Protein AF-A0A957NXL6-F1 (afdb_monomer_lite)

Secondary structure (DSSP, 8-state):
---TTHHHH--TT-EEEEEEEEE---TT-SS-EEEEEEEEEEEEHHHH-EEEEEEEE-TTSS-HHHHHHHHHHHHHTT-GGGGTT-EEEGGGEEEEEEEEEEE--SSPPPPPSB-TTSPBPHHHHHHHHHHTT-B--TTT-B-TTT--B-TT-B-TTSEEEPTTT--EEETTT-BEE-S--GGGTT-

Foldseek 3Di:
DPDLVDQQPDDAFDKDWAWWFFFDDDPLDPDTDTFGFFFDFDAPCPQQVGHFTWTFGDCQQDDPVSLVSLQVVCLVVQNNLCSLLDTGTPVGTPDDRDIDITGRHDRQDQRDCAGNVRHGDPSLVSVCVVQQPPFDDLVLQFDPPRRGHQRNQQDPQQWGFGRNNGFIARSVGRGTDDPDDPPPPPD

pLDDT: mean 85.16, std 14.79, range [37.16, 98.19]

Radius of gyration: 16.15 Å; chains: 1; bounding box: 44×29×33 Å

Sequence (187 aa):
MADKTFLESAKVGEQHAVLCVRARGLEWISEEKWLPVIGPLHADAEFLNFPVEHYHIDFRFVDHISFANVSSKYVSDGQTGQLLGLVVGKDQIVEGPAEQIMAFHRSMPVYPSHSSKGENLPYFCALEDAFAEWVIVPELAICPHRGLSLAGLADENGIAICSGHGLAWDMKTGKCVRRFSKSQANR

Structure (mmCIF, N/CA/C/O backbone):
data_AF-A0A957NXL6-F1
#
_entry.id   AF-A0A957NXL6-F1
#
loop_
_atom_site.group_PDB
_atom_site.id
_atom_site.type_symbol
_atom_site.label_atom_id
_atom_site.label_alt_id
_atom_site.label_comp_id
_atom_site.label_asym_id
_atom_site.label_entity_id
_atom_site.label_seq_id
_atom_site.pdbx_PDB_ins_code
_atom_site.Cartn_x
_atom_site.Cartn_y
_atom_site.Cartn_z
_atom_site.occupancy
_atom_site.B_iso_or_equiv
_atom_site.auth_seq_id
_atom_site.auth_comp_id
_atom_site.auth_asym_id
_atom_site.auth_atom_id
_atom_site.pdbx_PDB_model_num
ATOM 1 N N . MET A 1 1 ? 7.373 -11.445 9.262 1.00 45.28 1 MET A N 1
ATOM 2 C CA . MET A 1 1 ? 5.987 -10.946 9.396 1.00 45.28 1 MET A CA 1
ATOM 3 C C . MET A 1 1 ? 6.066 -9.689 10.231 1.00 45.28 1 MET A C 1
ATOM 5 O O . MET A 1 1 ? 6.650 -9.766 11.302 1.00 45.28 1 MET A O 1
ATOM 9 N N . ALA A 1 2 ? 5.590 -8.553 9.718 1.00 49.56 2 ALA A N 1
ATOM 10 C CA . ALA A 1 2 ? 5.571 -7.318 10.498 1.00 49.56 2 ALA A CA 1
ATOM 11 C C . ALA A 1 2 ? 4.717 -7.537 11.754 1.00 49.56 2 ALA A C 1
ATOM 13 O O . ALA A 1 2 ? 3.620 -8.094 11.661 1.00 49.56 2 ALA A O 1
ATOM 14 N N . ASP A 1 3 ? 5.256 -7.165 12.910 1.00 57.84 3 ASP A N 1
ATOM 15 C CA . ASP A 1 3 ? 4.557 -7.249 14.187 1.00 57.84 3 ASP A CA 1
ATOM 16 C C . ASP A 1 3 ? 3.255 -6.439 14.098 1.00 57.84 3 ASP A C 1
ATOM 18 O O . ASP A 1 3 ? 3.269 -5.278 13.684 1.00 57.84 3 ASP A O 1
ATOM 22 N N . LYS A 1 4 ? 2.118 -7.052 14.454 1.00 53.94 4 LYS A N 1
ATOM 23 C CA . LYS A 1 4 ? 0.797 -6.400 14.426 1.00 53.94 4 LYS A CA 1
ATOM 24 C C . LYS A 1 4 ? 0.784 -5.094 15.220 1.00 53.94 4 LYS A C 1
ATOM 26 O O . LYS A 1 4 ? 0.052 -4.180 14.863 1.00 53.94 4 LYS A O 1
ATOM 31 N N . THR A 1 5 ? 1.616 -4.998 16.254 1.00 60.69 5 THR A N 1
ATOM 32 C CA . THR A 1 5 ? 1.698 -3.828 17.138 1.00 60.69 5 THR A CA 1
ATOM 33 C C . THR A 1 5 ? 2.440 -2.638 16.529 1.00 60.69 5 THR A C 1
ATOM 35 O O . THR A 1 5 ? 2.291 -1.503 16.992 1.00 60.69 5 THR A O 1
ATOM 38 N N . PHE A 1 6 ? 3.220 -2.868 15.472 1.00 70.75 6 PHE A N 1
ATOM 39 C CA . PHE A 1 6 ? 4.084 -1.849 14.890 1.00 70.75 6 PHE A CA 1
ATOM 40 C C . PHE A 1 6 ? 3.295 -0.658 14.329 1.00 70.75 6 PHE A C 1
ATOM 42 O O . PHE A 1 6 ? 3.591 0.496 14.628 1.00 70.75 6 PHE A O 1
ATOM 49 N N . LEU A 1 7 ? 2.254 -0.932 13.541 1.00 68.38 7 LEU A N 1
ATOM 50 C CA . LEU A 1 7 ? 1.509 0.115 12.837 1.00 68.38 7 LEU A CA 1
ATOM 51 C C . LEU A 1 7 ? 0.589 0.932 13.738 1.00 68.38 7 LEU A C 1
ATOM 53 O O . LEU A 1 7 ? 0.298 2.079 13.418 1.00 68.38 7 LEU A O 1
ATOM 57 N N . GLU A 1 8 ? 0.159 0.360 14.858 1.00 71.81 8 GLU A N 1
ATOM 58 C CA . GLU A 1 8 ? -0.738 1.018 15.812 1.00 71.81 8 GLU A CA 1
ATOM 59 C C . GLU A 1 8 ? -0.016 2.045 16.692 1.00 71.81 8 GLU A C 1
ATOM 61 O O . GLU A 1 8 ? -0.647 2.951 17.232 1.00 71.81 8 GLU A O 1
ATOM 66 N N . SER A 1 9 ? 1.305 1.913 16.841 1.00 82.25 9 SER A N 1
ATOM 67 C CA . SER A 1 9 ? 2.106 2.715 17.771 1.00 82.25 9 SER A CA 1
ATOM 68 C C . SER A 1 9 ? 3.064 3.696 17.098 1.00 82.25 9 SER A C 1
ATOM 70 O O . SER A 1 9 ? 3.513 4.631 17.765 1.00 82.25 9 SER A O 1
ATOM 72 N N . ALA A 1 10 ? 3.352 3.516 15.805 1.00 88.50 10 ALA A N 1
ATOM 73 C CA . ALA A 1 10 ? 4.286 4.359 15.068 1.00 88.50 10 ALA A CA 1
ATOM 74 C C . ALA A 1 10 ? 3.822 5.822 15.021 1.00 88.50 10 ALA A C 1
ATOM 76 O O . ALA A 1 10 ? 2.678 6.126 14.662 1.00 88.50 10 ALA A O 1
ATOM 77 N N . LYS A 1 11 ? 4.728 6.748 15.349 1.00 92.69 11 LYS A N 1
ATOM 78 C CA . LYS A 1 11 ? 4.471 8.194 15.282 1.00 92.69 11 LYS A CA 1
ATOM 79 C C . LYS A 1 11 ? 5.246 8.839 14.146 1.00 92.69 11 LYS A C 1
ATOM 81 O O . LYS A 1 11 ? 6.380 8.477 13.847 1.00 92.69 11 LYS A O 1
ATOM 86 N N . VAL A 1 12 ? 4.645 9.859 13.533 1.00 94.25 12 VAL A N 1
ATOM 87 C CA . VAL A 1 12 ? 5.322 10.665 12.506 1.00 94.25 12 VAL A CA 1
ATOM 88 C C . VAL A 1 12 ? 6.622 11.245 13.067 1.00 94.25 12 VAL A C 1
ATOM 90 O O . VAL A 1 12 ? 6.618 11.899 14.108 1.00 94.25 12 VAL A O 1
ATOM 93 N N . GLY A 1 13 ? 7.724 10.993 12.360 1.00 94.81 13 GLY A N 1
ATOM 94 C CA . GLY A 1 13 ? 9.087 11.369 12.730 1.00 94.81 13 GLY A CA 1
ATOM 95 C C . GLY A 1 13 ? 9.919 10.246 13.360 1.00 94.81 13 GLY A C 1
ATOM 96 O O . GLY A 1 13 ? 11.142 10.377 13.407 1.00 94.81 13 GLY A O 1
ATOM 97 N N . GLU A 1 14 ? 9.307 9.147 13.810 1.00 95.81 14 GLU A N 1
ATOM 98 C CA . GLU A 1 14 ? 10.040 7.995 14.348 1.00 95.81 14 GLU A CA 1
ATOM 99 C C . GLU A 1 14 ? 10.769 7.217 13.244 1.00 95.81 14 GLU A C 1
ATOM 101 O O . GLU A 1 14 ? 10.399 7.257 12.069 1.00 95.81 14 GLU A O 1
ATOM 106 N N . GLN A 1 15 ? 11.842 6.520 13.623 1.00 96.06 15 GLN A N 1
ATOM 107 C CA . GLN A 1 15 ? 12.613 5.666 12.726 1.00 96.06 15 GLN A CA 1
ATOM 108 C C . GLN A 1 15 ? 12.343 4.201 13.024 1.00 96.06 15 GLN A C 1
ATOM 110 O O . GLN A 1 15 ? 12.331 3.786 14.184 1.00 96.06 15 GLN A O 1
ATOM 115 N N . HIS A 1 16 ? 12.193 3.407 11.971 1.00 94.56 16 HIS A N 1
ATOM 116 C CA . HIS A 1 16 ? 11.867 1.998 12.105 1.00 94.56 16 HIS A CA 1
ATOM 117 C C . HIS A 1 16 ? 12.588 1.146 11.068 1.00 94.56 16 HIS A C 1
ATOM 119 O O . HIS A 1 16 ? 12.813 1.586 9.940 1.00 94.56 16 HIS A O 1
ATOM 125 N N . ALA A 1 17 ? 12.912 -0.088 11.453 1.00 95.62 17 ALA A N 1
ATOM 126 C CA . ALA A 1 17 ? 13.350 -1.109 10.514 1.00 95.62 17 ALA A CA 1
ATOM 127 C C . ALA A 1 17 ? 12.157 -1.549 9.660 1.00 95.62 17 ALA A C 1
ATOM 129 O O . ALA A 1 17 ? 11.157 -2.041 10.183 1.00 95.62 17 ALA A O 1
ATOM 130 N N . VAL A 1 18 ? 12.257 -1.346 8.351 1.00 95.56 18 VAL A N 1
ATOM 131 C CA . VAL A 1 18 ? 11.224 -1.715 7.382 1.00 95.56 18 VAL A CA 1
ATOM 132 C C . VAL A 1 18 ? 11.830 -2.466 6.218 1.00 95.56 18 VAL A C 1
ATOM 134 O O . VAL A 1 18 ? 12.993 -2.267 5.867 1.00 95.56 18 VAL A O 1
ATOM 137 N N . LEU A 1 19 ? 11.031 -3.334 5.605 1.00 96.88 19 LEU A N 1
ATOM 138 C CA . LEU A 1 19 ? 11.456 -4.049 4.417 1.00 96.88 19 LEU A CA 1
ATOM 139 C C . LEU A 1 19 ? 11.567 -3.073 3.245 1.00 96.88 19 LEU A C 1
ATOM 141 O O . LEU A 1 19 ? 10.626 -2.340 2.939 1.00 96.88 19 LEU A O 1
ATOM 145 N N . CYS A 1 20 ? 12.710 -3.093 2.574 1.00 98.19 20 CYS A N 1
ATOM 146 C CA . CYS A 1 20 ? 12.968 -2.288 1.397 1.00 98.19 20 CYS A CA 1
ATOM 147 C C . CYS A 1 20 ? 13.514 -3.128 0.248 1.00 98.19 20 CYS A C 1
ATOM 149 O O . CYS A 1 20 ? 14.119 -4.183 0.444 1.00 98.19 20 CYS A O 1
ATOM 151 N N . VAL A 1 21 ? 13.357 -2.601 -0.960 1.00 98.19 21 VAL A N 1
ATOM 152 C CA . VAL A 1 21 ? 14.080 -3.044 -2.156 1.00 98.19 21 VAL A CA 1
ATOM 153 C C . VAL A 1 21 ? 14.851 -1.866 -2.725 1.00 98.19 21 VAL A C 1
ATOM 155 O O . VAL A 1 21 ? 14.378 -0.731 -2.681 1.00 98.19 21 VAL A O 1
ATOM 158 N N . ARG A 1 22 ? 16.046 -2.108 -3.250 1.00 97.88 22 ARG A N 1
ATOM 159 C CA . ARG A 1 22 ? 16.794 -1.103 -3.998 1.00 97.88 22 ARG A CA 1
ATOM 160 C C . ARG A 1 22 ? 16.351 -1.198 -5.444 1.00 97.88 22 ARG A C 1
ATOM 162 O O . ARG A 1 22 ? 16.475 -2.262 -6.044 1.00 97.88 22 ARG A O 1
ATOM 169 N N . ALA A 1 23 ? 15.797 -0.122 -5.983 1.00 97.25 23 ALA A N 1
ATOM 170 C CA . ALA A 1 23 ? 15.185 -0.127 -7.305 1.00 97.25 23 ALA A CA 1
ATOM 171 C C . ALA A 1 23 ? 15.646 1.059 -8.149 1.00 97.25 23 ALA A C 1
ATOM 173 O O . ALA A 1 23 ? 16.104 2.074 -7.622 1.00 97.25 23 ALA A O 1
ATOM 174 N N . ARG A 1 24 ? 15.500 0.922 -9.467 1.00 95.12 24 ARG A N 1
ATOM 175 C CA . ARG A 1 24 ? 15.802 1.958 -10.463 1.00 95.12 24 ARG A CA 1
ATOM 176 C C . ARG A 1 24 ? 14.759 1.957 -11.579 1.00 95.12 24 ARG A C 1
ATOM 178 O O . ARG A 1 24 ? 14.034 0.984 -11.752 1.00 95.12 24 ARG A O 1
ATOM 185 N N . GLY A 1 25 ? 14.730 3.022 -12.381 1.00 89.56 25 GLY A N 1
ATOM 186 C CA . GLY A 1 25 ? 13.861 3.088 -13.563 1.00 89.56 25 GLY A CA 1
ATOM 187 C C . GLY A 1 25 ? 12.382 3.316 -13.240 1.00 89.56 25 GLY A C 1
ATOM 188 O O . GLY A 1 25 ? 11.519 2.990 -14.050 1.00 89.56 25 GLY A O 1
ATOM 189 N N . LEU A 1 26 ? 12.087 3.869 -12.062 1.00 88.12 26 LEU A N 1
ATOM 190 C CA . LEU A 1 26 ? 10.764 4.389 -11.731 1.00 88.12 26 LEU A CA 1
ATOM 191 C C . LEU A 1 26 ? 10.681 5.830 -12.221 1.00 88.12 26 LEU A C 1
ATOM 193 O O . LEU A 1 26 ? 11.579 6.622 -11.962 1.00 88.12 26 LEU A O 1
ATOM 197 N N . GLU A 1 27 ? 9.596 6.197 -12.895 1.00 85.50 27 GLU A N 1
ATOM 198 C CA . GLU A 1 27 ? 9.475 7.505 -13.561 1.00 85.50 27 GLU A CA 1
ATOM 199 C C . GLU A 1 27 ? 9.606 8.716 -12.620 1.00 85.50 27 GLU A C 1
ATOM 201 O O . GLU A 1 27 ? 9.831 9.837 -13.068 1.00 85.50 27 GLU A O 1
ATOM 206 N N . TRP A 1 28 ? 9.443 8.498 -11.317 1.00 82.62 28 TRP A N 1
ATOM 207 C CA . TRP A 1 28 ? 9.493 9.507 -10.262 1.00 82.62 28 TRP A CA 1
ATOM 208 C C . TRP A 1 28 ? 10.766 9.429 -9.404 1.00 82.62 28 TRP A C 1
ATOM 210 O O . TRP A 1 28 ? 10.892 10.171 -8.428 1.00 82.62 28 TRP A O 1
ATOM 220 N N . ILE A 1 29 ? 11.712 8.555 -9.764 1.00 83.31 29 ILE A N 1
ATOM 221 C CA . ILE A 1 29 ? 13.027 8.443 -9.128 1.00 83.31 29 ILE A CA 1
ATOM 222 C C . ILE A 1 29 ? 14.098 8.465 -10.216 1.00 83.31 29 ILE A C 1
ATOM 224 O O . ILE A 1 29 ? 14.197 7.559 -11.037 1.00 83.31 29 ILE A O 1
ATOM 228 N N . SER A 1 30 ? 14.928 9.505 -10.208 1.00 79.56 30 SER A N 1
ATOM 229 C CA . SER A 1 30 ? 15.998 9.685 -11.195 1.00 79.56 30 SER A CA 1
ATOM 230 C C . SER A 1 30 ? 17.197 8.756 -10.988 1.00 79.56 30 SER A C 1
ATOM 232 O O . SER A 1 30 ? 17.987 8.564 -11.907 1.00 79.56 30 SER A O 1
ATOM 234 N N . GLU A 1 31 ? 17.348 8.198 -9.788 1.00 90.62 31 GLU A N 1
ATOM 235 C CA . GLU A 1 31 ? 18.510 7.417 -9.366 1.00 90.62 31 GLU A CA 1
ATOM 236 C C . GLU A 1 31 ? 18.084 6.113 -8.688 1.00 90.62 31 GLU A C 1
ATOM 238 O O . GLU A 1 31 ? 16.922 5.906 -8.341 1.00 90.62 31 GLU A O 1
ATOM 243 N N . GLU A 1 32 ? 19.038 5.212 -8.498 1.00 95.69 32 GLU A N 1
ATOM 244 C CA . GLU A 1 32 ? 18.822 3.998 -7.723 1.00 95.69 32 GLU A CA 1
ATOM 245 C C . GLU A 1 32 ? 18.604 4.343 -6.241 1.00 95.69 32 GLU A C 1
ATOM 247 O O . GLU A 1 32 ? 19.425 5.022 -5.626 1.00 95.69 32 GLU A O 1
ATOM 252 N N . LYS A 1 33 ? 17.488 3.892 -5.655 1.00 96.00 33 LYS A N 1
ATOM 253 C CA . LYS A 1 33 ? 17.094 4.247 -4.281 1.00 96.00 33 LYS A CA 1
ATOM 254 C C . LYS A 1 33 ? 16.509 3.043 -3.551 1.00 96.00 33 LYS A C 1
ATOM 256 O O . LYS A 1 33 ? 15.829 2.210 -4.149 1.00 96.00 33 LYS A O 1
ATOM 261 N N . TRP A 1 34 ? 16.751 2.967 -2.243 1.00 97.69 34 TRP A N 1
ATOM 262 C CA . TRP A 1 34 ? 16.018 2.061 -1.360 1.00 97.69 34 TRP A CA 1
ATOM 263 C C . TRP A 1 34 ? 14.583 2.550 -1.186 1.00 97.69 34 TRP A C 1
ATOM 265 O O . TRP A 1 34 ? 14.349 3.678 -0.748 1.00 97.69 34 TRP A O 1
ATOM 275 N N . LEU A 1 35 ? 13.630 1.691 -1.523 1.00 97.12 35 LEU A N 1
ATOM 276 C CA . LEU A 1 35 ? 12.206 1.960 -1.438 1.00 97.12 35 LEU A CA 1
ATOM 277 C C . LEU A 1 35 ? 11.547 1.064 -0.403 1.00 97.12 35 LEU A C 1
ATOM 279 O O . LEU A 1 35 ? 11.752 -0.149 -0.451 1.00 97.12 35 LEU A O 1
ATOM 283 N N . PRO A 1 36 ? 10.746 1.635 0.510 1.00 97.00 36 PRO A N 1
ATOM 284 C CA . PRO A 1 36 ? 9.982 0.857 1.468 1.00 97.00 36 PRO A CA 1
ATOM 285 C C . PRO A 1 36 ? 8.876 0.093 0.738 1.00 97.00 36 PRO A C 1
ATOM 287 O O . PRO A 1 36 ? 8.143 0.666 -0.071 1.00 97.00 36 PRO A O 1
ATOM 290 N N . VAL A 1 37 ? 8.767 -1.202 1.021 1.00 96.25 37 VAL A N 1
ATOM 291 C CA . VAL A 1 37 ? 7.773 -2.091 0.416 1.00 96.25 37 VAL A CA 1
ATOM 292 C C . VAL A 1 37 ? 6.902 -2.743 1.474 1.00 96.25 37 VAL A C 1
ATOM 294 O O . VAL A 1 37 ? 7.333 -2.977 2.603 1.00 96.25 37 VAL A O 1
ATOM 297 N N . ILE A 1 38 ? 5.666 -3.062 1.099 1.00 93.12 38 ILE A N 1
ATOM 298 C CA . ILE A 1 38 ? 4.708 -3.733 1.970 1.00 93.12 38 ILE A CA 1
ATOM 299 C C . ILE A 1 38 ? 4.227 -5.048 1.352 1.00 93.12 38 ILE A C 1
ATOM 301 O O . ILE A 1 38 ? 3.866 -5.119 0.178 1.00 93.12 38 ILE A O 1
ATOM 305 N N . GLY A 1 39 ? 4.199 -6.098 2.176 1.00 92.19 39 GLY A N 1
ATOM 306 C CA . GLY A 1 39 ? 3.764 -7.432 1.765 1.00 92.19 39 GLY A CA 1
ATOM 307 C C . GLY A 1 39 ? 4.817 -8.236 0.993 1.00 92.19 39 GLY A C 1
ATOM 308 O O . GLY A 1 39 ? 5.973 -7.821 0.879 1.00 92.19 39 GLY A O 1
ATOM 309 N N . PRO A 1 40 ? 4.441 -9.436 0.521 1.00 94.69 40 PRO A N 1
ATOM 310 C CA . PRO A 1 40 ? 5.318 -10.301 -0.262 1.00 94.69 40 PRO A CA 1
ATOM 311 C C . PRO A 1 40 ? 5.425 -9.852 -1.730 1.00 94.69 40 PRO A C 1
ATOM 313 O O . PRO A 1 40 ? 4.557 -9.143 -2.238 1.00 94.69 40 PRO A O 1
ATOM 316 N N . LEU A 1 41 ? 6.461 -10.338 -2.425 1.00 96.44 41 LEU A N 1
ATOM 317 C CA . LEU A 1 41 ? 6.540 -10.277 -3.888 1.00 96.44 41 LEU A CA 1
ATOM 318 C C . LEU A 1 41 ? 5.414 -11.142 -4.467 1.00 96.44 41 LEU A C 1
ATOM 320 O O . LEU A 1 41 ? 5.280 -12.303 -4.074 1.00 96.44 41 LEU A O 1
ATOM 324 N N . HIS A 1 42 ? 4.604 -10.592 -5.365 1.00 95.38 42 HIS A N 1
ATOM 325 C CA . HIS A 1 42 ? 3.463 -11.302 -5.949 1.00 95.38 42 HIS A CA 1
ATOM 326 C C . HIS A 1 42 ? 3.087 -10.735 -7.320 1.00 95.38 42 HIS A C 1
ATOM 328 O O . HIS A 1 42 ? 3.607 -9.707 -7.730 1.00 95.38 42 HIS A O 1
ATOM 334 N N . ALA A 1 43 ? 2.180 -11.404 -8.026 1.00 94.44 43 ALA A N 1
ATOM 335 C CA . ALA A 1 43 ? 1.515 -10.890 -9.221 1.00 94.44 43 ALA A CA 1
ATOM 336 C C . ALA A 1 43 ? 0.001 -10.946 -8.999 1.00 94.44 43 ALA A C 1
ATOM 338 O O . ALA A 1 43 ? -0.453 -11.827 -8.277 1.00 94.44 43 ALA A O 1
ATOM 339 N N . ASP A 1 44 ? -0.772 -10.077 -9.650 1.00 91.75 44 ASP A N 1
ATOM 340 C CA . ASP A 1 44 ? -2.240 -10.027 -9.546 1.00 91.75 44 ASP A CA 1
ATOM 341 C C . ASP A 1 44 ? -2.911 -10.476 -10.842 1.00 91.75 44 ASP A C 1
ATOM 343 O O . ASP A 1 44 ? -3.842 -9.856 -11.368 1.00 91.75 44 ASP A O 1
ATOM 347 N N . ALA A 1 45 ? -2.412 -11.584 -11.384 1.00 92.25 45 ALA A N 1
ATOM 348 C CA . ALA A 1 45 ? -2.947 -12.179 -12.598 1.00 92.25 45 ALA A CA 1
ATOM 349 C C . ALA A 1 45 ? -4.393 -12.666 -12.407 1.00 92.25 45 ALA A C 1
ATOM 351 O O . ALA A 1 45 ? -5.174 -12.594 -13.352 1.00 92.25 45 ALA A O 1
ATOM 352 N N . GLU A 1 46 ? -4.759 -13.132 -11.205 1.00 90.38 46 GLU A N 1
ATOM 353 C CA . GLU A 1 46 ? -6.046 -13.796 -10.968 1.00 90.38 46 GLU A CA 1
ATOM 354 C C . GLU A 1 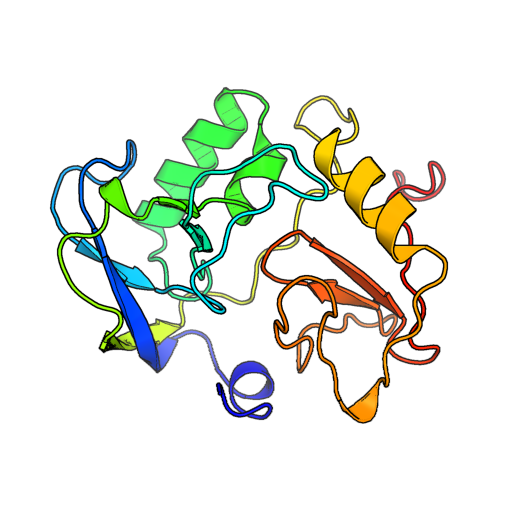46 ? -7.241 -12.840 -11.060 1.00 90.38 46 GLU A C 1
ATOM 356 O O . GLU A 1 46 ? -8.288 -13.218 -11.583 1.00 90.38 46 GLU A O 1
ATOM 361 N N . PHE A 1 47 ? -7.085 -11.608 -10.567 1.00 86.81 47 PHE A N 1
ATOM 362 C CA . PHE A 1 47 ? -8.187 -10.643 -10.455 1.00 86.81 47 PHE A CA 1
ATOM 363 C C . PHE A 1 47 ? -7.984 -9.389 -11.301 1.00 86.81 47 PHE A C 1
ATOM 365 O O . PHE A 1 47 ? -8.960 -8.780 -11.735 1.00 86.81 47 PHE A O 1
ATOM 372 N N . LEU A 1 48 ? -6.729 -8.993 -11.533 1.00 85.44 48 LEU A N 1
ATOM 373 C CA . LEU A 1 48 ? -6.394 -7.727 -12.187 1.00 85.44 48 LEU A CA 1
ATOM 374 C C . LEU A 1 48 ? -5.772 -7.912 -13.571 1.00 85.44 48 LEU A C 1
ATOM 376 O O . LEU A 1 48 ? -5.486 -6.922 -14.241 1.00 85.44 48 LEU A O 1
ATOM 380 N N . ASN A 1 49 ? -5.562 -9.162 -14.005 1.00 88.31 49 ASN A N 1
ATOM 381 C CA . ASN A 1 49 ? -4.829 -9.486 -15.228 1.00 88.31 49 ASN A CA 1
ATOM 382 C C . ASN A 1 49 ? -3.464 -8.765 -15.283 1.00 88.31 49 ASN A C 1
ATOM 384 O O . ASN A 1 49 ? -3.034 -8.287 -16.334 1.00 88.31 49 ASN A O 1
ATOM 388 N N . PHE A 1 50 ? -2.798 -8.664 -14.127 1.00 88.31 50 PHE A N 1
ATOM 389 C CA . PHE A 1 50 ? -1.494 -8.024 -13.974 1.00 88.31 50 PHE A CA 1
ATOM 390 C C . PHE A 1 50 ? -0.438 -9.079 -13.602 1.00 88.31 50 PHE A C 1
ATOM 392 O O . PHE A 1 50 ? -0.170 -9.304 -12.422 1.00 88.31 50 PHE A O 1
ATOM 399 N N . PRO A 1 51 ? 0.151 -9.781 -14.592 1.00 94.00 51 PRO A N 1
ATOM 400 C CA . PRO A 1 51 ? 1.020 -10.937 -14.351 1.00 94.00 51 PRO A CA 1
ATOM 401 C C . PRO A 1 51 ? 2.458 -10.567 -13.963 1.00 94.00 51 PRO A C 1
ATOM 403 O O . PRO A 1 51 ? 3.304 -11.449 -13.832 1.00 94.00 51 PRO A O 1
ATOM 406 N N . VAL A 1 52 ? 2.764 -9.277 -13.820 1.00 94.50 52 VAL A N 1
ATOM 407 C CA . VAL A 1 52 ? 4.104 -8.808 -13.467 1.00 94.50 52 VAL A CA 1
ATOM 408 C C . VAL A 1 52 ? 4.308 -9.001 -11.970 1.00 94.50 52 VAL A C 1
ATOM 410 O O . VAL A 1 52 ? 3.561 -8.442 -11.170 1.00 94.50 52 VAL A O 1
ATOM 413 N N . GLU A 1 53 ? 5.320 -9.783 -11.586 1.00 96.56 53 GLU A N 1
ATOM 414 C CA . GLU A 1 53 ? 5.718 -9.902 -10.182 1.00 96.56 53 GLU A CA 1
ATOM 415 C C . GLU A 1 53 ? 6.218 -8.553 -9.658 1.00 96.56 53 GLU A C 1
ATOM 417 O O . GLU A 1 53 ? 7.049 -7.904 -10.296 1.00 96.56 53 GLU A O 1
ATOM 422 N N . HIS A 1 54 ? 5.735 -8.135 -8.496 1.00 96.44 54 HIS A N 1
ATOM 423 C CA . HIS A 1 54 ? 5.999 -6.816 -7.955 1.00 96.44 54 HIS A CA 1
ATOM 424 C C . HIS A 1 54 ? 5.809 -6.741 -6.431 1.00 96.44 54 HIS A C 1
ATOM 426 O O . HIS A 1 54 ? 5.219 -7.621 -5.799 1.00 96.44 54 HIS A O 1
ATOM 432 N N . TYR A 1 55 ? 6.336 -5.669 -5.843 1.00 96.50 55 TYR A N 1
ATOM 433 C CA . TYR A 1 55 ? 6.039 -5.236 -4.477 1.00 96.50 55 TYR A CA 1
ATOM 434 C C . TYR A 1 55 ? 5.193 -3.967 -4.497 1.00 96.50 55 TYR A C 1
ATOM 436 O O . TYR A 1 55 ? 5.445 -3.102 -5.330 1.00 96.50 55 TYR A O 1
ATOM 444 N N . HIS A 1 56 ? 4.282 -3.788 -3.538 1.00 94.19 56 HIS A N 1
ATOM 445 C CA . HIS A 1 56 ? 3.669 -2.477 -3.300 1.00 94.19 56 HIS A CA 1
ATOM 446 C C . HIS A 1 56 ? 4.593 -1.574 -2.497 1.00 94.19 56 HIS A C 1
ATOM 448 O O . HIS A 1 56 ? 5.278 -2.032 -1.580 1.00 94.19 56 HIS A O 1
ATOM 454 N N . ILE A 1 57 ? 4.559 -0.280 -2.798 1.00 94.38 57 ILE A N 1
ATOM 455 C CA . ILE A 1 57 ? 5.308 0.735 -2.056 1.00 94.38 57 ILE A CA 1
ATOM 456 C C . ILE A 1 57 ? 4.583 1.081 -0.752 1.00 94.38 57 ILE A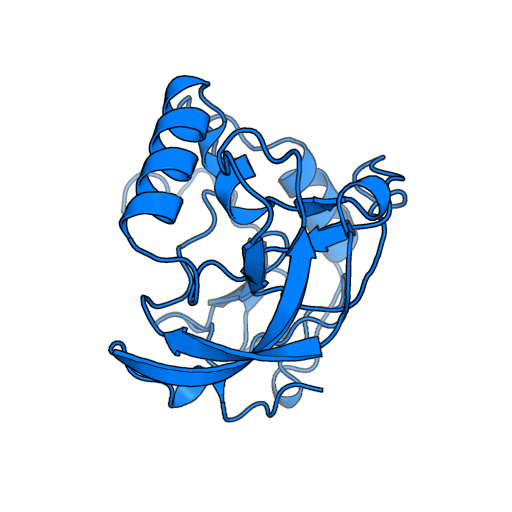 C 1
ATOM 458 O O . ILE A 1 57 ? 3.385 1.359 -0.739 1.00 94.38 57 ILE A O 1
ATOM 462 N N . ASP A 1 58 ? 5.324 1.137 0.354 1.00 94.19 58 ASP A N 1
ATOM 463 C CA . ASP A 1 58 ? 4.802 1.626 1.628 1.00 94.19 58 ASP A CA 1
ATOM 464 C C . ASP A 1 58 ? 4.962 3.149 1.742 1.00 94.19 58 ASP A C 1
ATOM 466 O O . ASP A 1 58 ? 5.970 3.677 2.223 1.00 94.19 58 ASP A O 1
ATOM 470 N N . PHE A 1 59 ? 3.931 3.881 1.320 1.00 92.44 59 PHE A N 1
ATOM 471 C CA . PHE A 1 59 ? 3.945 5.347 1.301 1.00 92.44 59 PHE A CA 1
ATOM 472 C C . PHE A 1 59 ? 4.070 6.018 2.670 1.00 92.44 59 PHE A C 1
ATOM 474 O O . PHE A 1 59 ? 4.351 7.219 2.726 1.00 92.44 59 PHE A O 1
ATOM 481 N N . ARG A 1 60 ? 3.926 5.274 3.773 1.00 92.88 60 ARG A N 1
ATOM 482 C CA . ARG A 1 60 ? 4.176 5.806 5.121 1.00 92.88 60 ARG A CA 1
ATOM 483 C C . ARG A 1 60 ? 5.631 6.216 5.315 1.00 92.88 60 ARG A C 1
ATOM 485 O O . ARG A 1 60 ? 5.899 7.174 6.033 1.00 92.88 60 ARG A O 1
ATOM 492 N N . PHE A 1 61 ? 6.547 5.538 4.626 1.00 95.38 61 PHE A N 1
ATOM 493 C CA . PHE A 1 61 ? 7.996 5.736 4.721 1.00 95.38 61 PHE A CA 1
ATOM 494 C C . PHE A 1 61 ? 8.591 6.473 3.513 1.00 95.38 61 PHE A C 1
ATOM 496 O O . PHE A 1 61 ? 9.797 6.694 3.448 1.00 95.38 61 PHE A O 1
ATOM 503 N N . VAL A 1 62 ? 7.764 6.881 2.547 1.00 94.31 62 VAL A N 1
ATOM 504 C CA . VAL A 1 62 ? 8.203 7.720 1.425 1.00 94.31 62 VAL A CA 1
ATOM 505 C C . VAL A 1 62 ? 8.252 9.178 1.884 1.00 94.31 62 VAL A C 1
ATOM 507 O O . VAL A 1 62 ? 7.311 9.666 2.514 1.00 94.31 62 VAL A O 1
ATOM 510 N N . ASP A 1 63 ? 9.332 9.892 1.563 1.00 93.00 63 ASP A N 1
ATOM 511 C CA . ASP A 1 63 ? 9.510 11.297 1.940 1.00 93.00 63 ASP A CA 1
ATOM 512 C C . ASP A 1 63 ? 8.476 12.227 1.271 1.00 93.00 63 ASP A C 1
ATOM 514 O O . ASP A 1 63 ? 7.819 11.879 0.284 1.00 93.00 63 ASP A O 1
ATOM 518 N N . HIS A 1 64 ? 8.259 13.417 1.840 1.00 90.75 64 HIS A N 1
ATOM 519 C CA . HIS A 1 64 ? 7.216 14.343 1.372 1.00 90.75 64 HIS A CA 1
ATOM 520 C C . HIS A 1 64 ? 7.417 14.803 -0.073 1.00 90.75 64 HIS A C 1
ATOM 522 O O . HIS A 1 64 ? 6.426 14.936 -0.787 1.00 90.75 64 HIS A O 1
ATOM 528 N N . ILE A 1 65 ? 8.666 14.988 -0.509 1.00 89.69 65 ILE A N 1
ATOM 529 C CA . ILE A 1 65 ? 8.989 15.455 -1.861 1.00 89.69 65 ILE A CA 1
ATOM 530 C C . ILE A 1 65 ? 8.704 14.341 -2.866 1.00 89.69 65 ILE A C 1
ATOM 532 O O . ILE A 1 65 ? 7.947 14.553 -3.810 1.00 89.69 65 ILE A O 1
ATOM 536 N N . SER A 1 66 ? 9.231 13.138 -2.625 1.00 90.19 66 SER A N 1
ATOM 537 C CA . SER A 1 66 ? 8.976 11.968 -3.466 1.00 90.19 66 SER A CA 1
ATOM 538 C C . SER A 1 66 ? 7.477 11.693 -3.554 1.00 90.19 66 SER A C 1
ATOM 540 O O . SER A 1 66 ? 6.935 11.604 -4.648 1.00 90.19 66 SER A O 1
ATOM 542 N N . PHE A 1 67 ? 6.765 11.662 -2.424 1.00 89.81 67 PHE A N 1
ATOM 543 C CA . PHE A 1 67 ? 5.318 11.450 -2.438 1.00 89.81 67 PHE A CA 1
ATOM 544 C C . PHE A 1 67 ? 4.569 12.532 -3.222 1.00 89.81 67 PHE A C 1
ATOM 546 O O . PHE A 1 67 ? 3.646 12.205 -3.961 1.00 89.81 67 PHE A O 1
ATOM 553 N N . ALA A 1 68 ? 4.939 13.808 -3.069 1.00 86.75 68 ALA A N 1
ATOM 554 C CA . ALA A 1 68 ? 4.302 14.903 -3.794 1.00 86.75 68 ALA A CA 1
ATOM 555 C C . ALA A 1 68 ? 4.553 14.814 -5.305 1.00 86.75 68 ALA A C 1
ATOM 557 O O . ALA A 1 68 ? 3.618 15.022 -6.072 1.00 86.75 68 ALA A O 1
ATOM 558 N N . ASN A 1 69 ? 5.768 14.450 -5.727 1.00 85.38 69 ASN A N 1
ATOM 559 C CA . ASN A 1 69 ? 6.123 14.256 -7.137 1.00 85.38 69 ASN A CA 1
ATOM 560 C C . ASN A 1 69 ? 5.329 13.115 -7.774 1.00 85.38 69 ASN A C 1
ATOM 562 O O . ASN A 1 69 ? 4.836 13.237 -8.892 1.00 85.38 69 ASN A O 1
ATOM 566 N N . VAL A 1 70 ? 5.181 12.006 -7.049 1.00 84.12 70 VAL A N 1
ATOM 567 C CA . VAL A 1 70 ? 4.356 10.889 -7.506 1.00 84.12 70 VAL A CA 1
ATOM 568 C C . VAL A 1 70 ? 2.892 11.322 -7.553 1.00 84.12 70 VAL A C 1
ATOM 570 O O . VAL A 1 70 ? 2.240 11.206 -8.584 1.00 84.12 70 VAL A O 1
ATOM 573 N N . SER A 1 71 ? 2.380 11.903 -6.469 1.00 81.12 71 SER A N 1
ATOM 574 C CA . SER A 1 71 ? 0.981 12.331 -6.377 1.00 81.12 71 SER A CA 1
ATOM 575 C C . SER A 1 71 ? 0.602 13.316 -7.476 1.00 81.12 71 SER A C 1
ATOM 577 O O . SER A 1 71 ? -0.442 13.149 -8.095 1.00 81.12 71 SER A O 1
ATOM 579 N N . SER A 1 72 ? 1.435 14.325 -7.742 1.00 78.12 72 SER A N 1
ATOM 580 C CA . SER A 1 72 ? 1.150 15.344 -8.755 1.00 78.12 72 SER A CA 1
ATOM 581 C C . SER A 1 72 ? 1.024 14.736 -10.148 1.00 78.12 72 SER A C 1
ATOM 583 O O . SER A 1 72 ? 0.099 15.097 -10.872 1.00 78.12 72 SER A O 1
ATOM 585 N N . LYS A 1 73 ? 1.877 13.762 -10.476 1.00 73.38 73 LYS A N 1
ATOM 586 C CA . LYS A 1 73 ? 1.838 13.029 -11.741 1.00 73.38 73 LYS A CA 1
ATOM 587 C C . LYS A 1 73 ? 0.571 12.181 -11.894 1.00 73.38 73 LYS A C 1
ATOM 589 O O . LYS A 1 73 ? -0.157 12.318 -12.870 1.00 73.38 73 LYS A O 1
ATOM 594 N N . TYR A 1 74 ? 0.242 11.347 -10.908 1.00 69.81 74 TYR A N 1
ATOM 595 C CA . TYR A 1 74 ? -0.953 10.496 -11.015 1.00 69.81 74 TYR A CA 1
ATOM 596 C C . TYR A 1 74 ? -2.257 11.298 -10.934 1.00 69.81 74 TYR A C 1
ATOM 598 O O . TYR A 1 74 ? -3.255 10.922 -11.549 1.00 69.81 74 TYR A O 1
ATOM 606 N N . VAL A 1 75 ? -2.258 12.429 -10.223 1.00 68.00 75 VAL A N 1
ATOM 607 C CA . VAL A 1 75 ? -3.390 13.364 -10.216 1.00 68.00 75 VAL A CA 1
ATOM 608 C C . VAL A 1 75 ? -3.537 14.063 -11.571 1.00 68.00 75 VAL A C 1
ATOM 610 O O . VAL A 1 75 ? -4.664 14.149 -12.063 1.00 68.00 75 VAL A O 1
ATOM 613 N N . SER A 1 76 ? -2.446 14.526 -12.199 1.00 61.12 76 SER A N 1
ATOM 614 C CA . SER A 1 76 ? -2.510 15.193 -13.511 1.00 61.12 76 SER A CA 1
ATOM 615 C C . SER A 1 76 ? -3.022 14.271 -14.612 1.00 61.12 76 SER A C 1
ATOM 617 O O . SER A 1 76 ? -3.780 14.710 -15.475 1.00 61.12 76 SER A O 1
ATOM 619 N N . ASP A 1 77 ? -2.688 12.985 -14.530 1.00 62.19 77 ASP A N 1
ATOM 620 C CA . ASP A 1 77 ? -3.090 11.983 -15.521 1.00 62.19 77 ASP A CA 1
ATOM 621 C C . ASP A 1 77 ? -4.523 11.467 -15.283 1.00 62.19 77 ASP A C 1
ATOM 623 O O . ASP A 1 77 ? -5.048 10.633 -16.022 1.00 62.19 77 ASP A O 1
ATOM 627 N N . GLY A 1 78 ? -5.185 11.974 -14.239 1.00 59.94 78 GLY A N 1
ATOM 628 C CA . GLY A 1 78 ? -6.521 11.570 -13.813 1.00 59.94 78 GLY A CA 1
ATOM 629 C C . GLY A 1 78 ? -6.597 10.169 -13.203 1.00 59.94 78 GLY A C 1
ATOM 630 O O . GLY A 1 78 ? -7.683 9.612 -13.039 1.00 59.94 78 GLY A O 1
ATOM 631 N N . GLN A 1 79 ? -5.447 9.616 -12.828 1.00 62.22 79 GLN A N 1
ATOM 632 C CA . GLN A 1 79 ? -5.254 8.274 -12.291 1.00 62.22 79 GLN A CA 1
ATOM 633 C C . GLN A 1 79 ? -4.970 8.297 -10.781 1.00 62.22 79 GLN A C 1
ATOM 635 O O . GLN A 1 79 ? -4.209 7.479 -10.275 1.00 62.22 79 GLN A O 1
ATOM 640 N N . THR A 1 80 ? -5.595 9.210 -10.031 1.00 56.38 80 THR A N 1
ATOM 641 C CA . THR A 1 80 ? -5.331 9.431 -8.595 1.00 56.38 80 THR A CA 1
ATOM 642 C C . THR A 1 80 ? -5.361 8.147 -7.760 1.00 56.38 80 THR A C 1
ATOM 644 O O . THR A 1 80 ? -4.558 7.978 -6.848 1.00 56.38 80 THR A O 1
ATOM 647 N N . GLY A 1 81 ? -6.254 7.214 -8.092 1.00 54.09 81 GLY A N 1
ATOM 648 C CA . GLY A 1 81 ? -6.372 5.919 -7.426 1.00 54.09 81 GLY A CA 1
ATOM 649 C C . GLY A 1 81 ? -5.183 4.973 -7.587 1.00 54.09 81 GLY A C 1
ATOM 650 O O . GLY A 1 81 ? -4.913 4.172 -6.695 1.00 54.09 81 GLY A O 1
ATOM 651 N N . GLN A 1 82 ? -4.439 5.101 -8.687 1.00 61.00 82 GLN A N 1
ATOM 652 C CA . GLN A 1 82 ? -3.287 4.249 -8.979 1.00 61.00 82 GLN A CA 1
ATOM 653 C C . GLN A 1 82 ? -2.078 4.583 -8.106 1.00 61.00 82 GLN A C 1
ATOM 655 O O . GLN A 1 82 ? -1.230 3.720 -7.920 1.00 61.00 82 GLN A O 1
ATOM 660 N N . LEU A 1 83 ? -2.033 5.786 -7.515 1.00 61.28 83 LEU A N 1
ATOM 661 C CA . LEU A 1 83 ? -0.941 6.249 -6.656 1.00 61.28 83 LEU A CA 1
ATOM 662 C C . LEU A 1 83 ? -0.628 5.270 -5.520 1.00 61.28 83 LEU A C 1
ATOM 664 O O . LEU A 1 83 ? 0.534 5.015 -5.237 1.00 61.28 83 LEU A O 1
ATOM 668 N N . LEU A 1 84 ? -1.650 4.744 -4.843 1.00 59.75 84 LEU A N 1
ATOM 669 C CA . LEU A 1 84 ? -1.428 3.863 -3.695 1.00 59.75 84 LEU A CA 1
ATOM 670 C C . LEU A 1 84 ? -1.256 2.400 -4.107 1.00 59.75 84 LEU A C 1
ATOM 672 O O . LEU A 1 84 ? -0.559 1.663 -3.425 1.00 59.75 84 LEU A O 1
ATOM 676 N N . GLY A 1 85 ? -1.774 2.020 -5.276 1.00 70.62 85 GLY A N 1
ATOM 677 C CA . GLY A 1 85 ? -1.470 0.743 -5.914 1.00 70.62 85 GLY A CA 1
ATOM 678 C C . GLY A 1 85 ? -0.129 0.732 -6.644 1.00 70.62 85 GLY A C 1
ATOM 679 O O . GLY A 1 85 ? 0.080 -0.156 -7.459 1.00 70.62 85 GLY A O 1
ATOM 680 N N . LEU A 1 86 ? 0.762 1.705 -6.415 1.00 85.06 86 LEU A N 1
ATOM 681 C CA . LEU A 1 86 ? 2.045 1.728 -7.103 1.00 85.06 86 LEU A CA 1
ATOM 682 C C . LEU A 1 86 ? 2.949 0.601 -6.657 1.00 85.06 86 LEU A C 1
ATOM 684 O O . LEU A 1 86 ? 3.065 0.266 -5.473 1.00 85.06 86 LEU A O 1
ATOM 688 N N . VAL A 1 87 ? 3.626 0.067 -7.660 1.00 92.56 87 VAL A N 1
ATOM 689 C CA . VAL A 1 87 ? 4.404 -1.143 -7.532 1.00 92.56 87 VAL A CA 1
ATOM 690 C C . VAL A 1 87 ? 5.840 -0.914 -7.971 1.00 92.56 87 VAL A C 1
ATOM 692 O O . VAL A 1 87 ? 6.123 -0.071 -8.821 1.00 92.56 87 VAL A O 1
ATOM 695 N N . VAL A 1 88 ? 6.744 -1.695 -7.394 1.00 95.31 88 VAL A N 1
ATOM 696 C CA . VAL A 1 88 ? 8.092 -1.903 -7.913 1.00 95.31 88 VAL A CA 1
ATOM 697 C C . VAL A 1 88 ? 8.096 -3.274 -8.569 1.00 95.31 88 VAL A C 1
ATOM 699 O O . VAL A 1 88 ? 8.002 -4.291 -7.876 1.00 95.31 88 VAL A O 1
ATOM 702 N N . GLY A 1 89 ? 8.159 -3.297 -9.898 1.00 95.88 89 GLY A N 1
ATOM 703 C CA . GLY A 1 89 ? 8.258 -4.526 -10.675 1.00 95.88 89 GLY A CA 1
ATOM 704 C C . GLY A 1 89 ? 9.560 -5.261 -10.375 1.00 95.88 89 GLY A C 1
ATOM 705 O O . GLY A 1 89 ? 10.588 -4.648 -10.085 1.00 95.88 89 GLY A O 1
ATOM 706 N N . LYS A 1 90 ? 9.536 -6.591 -10.445 1.00 96.94 90 LYS A N 1
ATOM 707 C CA . LYS A 1 90 ? 10.706 -7.439 -10.181 1.00 96.94 90 LYS A CA 1
ATOM 708 C C . LYS A 1 90 ? 11.909 -7.092 -11.063 1.00 96.94 90 LYS A C 1
ATOM 710 O O . LYS A 1 90 ? 13.045 -7.211 -10.619 1.00 96.94 90 LYS A O 1
ATOM 715 N N . ASP A 1 91 ? 11.664 -6.650 -12.290 1.00 96.31 91 ASP A N 1
ATOM 716 C CA . ASP A 1 91 ? 12.671 -6.203 -13.256 1.00 96.31 91 ASP A CA 1
ATOM 717 C C . ASP A 1 91 ? 13.294 -4.835 -12.919 1.00 96.31 91 ASP A C 1
ATOM 719 O O . ASP A 1 91 ? 14.383 -4.514 -13.399 1.00 96.31 91 ASP A O 1
ATOM 723 N N . GLN A 1 92 ? 12.640 -4.045 -12.065 1.00 96.38 92 GLN A N 1
ATOM 724 C CA . GLN A 1 92 ? 13.137 -2.761 -11.564 1.00 96.38 92 GLN A CA 1
ATOM 725 C C . GLN A 1 92 ? 14.002 -2.913 -10.303 1.00 96.38 92 GLN A C 1
ATOM 727 O O . GLN A 1 92 ? 14.692 -1.964 -9.916 1.00 96.38 92 GLN A O 1
ATOM 732 N N . ILE A 1 93 ? 13.977 -4.085 -9.658 1.00 97.56 93 ILE A N 1
ATOM 733 C CA . ILE A 1 93 ? 14.728 -4.371 -8.431 1.00 97.56 93 ILE A CA 1
ATOM 734 C C . ILE A 1 93 ? 16.186 -4.679 -8.776 1.00 97.56 93 ILE A C 1
ATOM 736 O O . ILE A 1 93 ? 16.492 -5.584 -9.549 1.00 97.56 93 ILE A O 1
ATOM 740 N N . VAL A 1 94 ? 17.093 -3.933 -8.154 1.00 97.94 94 VAL A N 1
ATOM 741 C CA . VAL A 1 94 ? 18.544 -4.127 -8.238 1.00 97.94 94 VAL A CA 1
ATOM 742 C C . VAL A 1 94 ? 19.063 -4.920 -7.036 1.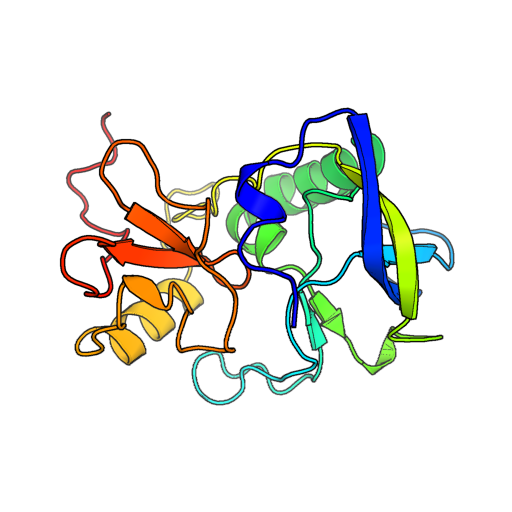00 97.94 94 VAL A C 1
ATOM 744 O O . VAL A 1 94 ? 19.969 -5.735 -7.190 1.00 97.94 94 VAL A O 1
ATOM 747 N N . GLU A 1 95 ? 18.487 -4.713 -5.847 1.00 98.00 95 GLU A N 1
ATOM 748 C CA . GLU A 1 95 ? 18.889 -5.395 -4.609 1.00 98.00 95 GLU A CA 1
ATOM 749 C C . GLU A 1 95 ? 17.701 -5.575 -3.645 1.00 98.00 95 GLU A C 1
ATOM 751 O O . GLU A 1 95 ? 16.765 -4.774 -3.634 1.00 98.00 95 GLU A O 1
ATOM 756 N N . GLY A 1 96 ? 17.756 -6.603 -2.794 1.00 95.81 96 GLY A N 1
ATOM 757 C CA . GLY A 1 96 ? 16.773 -6.866 -1.740 1.00 95.81 96 GLY A CA 1
ATOM 758 C C . GLY A 1 96 ? 15.860 -8.073 -2.015 1.00 95.81 96 GLY A C 1
ATOM 759 O O . GLY A 1 96 ? 16.071 -8.798 -2.988 1.00 95.81 96 GLY A O 1
ATOM 760 N N . PRO A 1 97 ? 14.858 -8.317 -1.148 1.00 96.81 97 PRO A N 1
ATOM 761 C CA . PRO A 1 97 ? 14.433 -7.444 -0.052 1.00 96.81 97 PRO A CA 1
ATOM 762 C C . PRO A 1 97 ? 15.414 -7.438 1.136 1.00 96.81 97 PRO A C 1
ATOM 764 O O . PRO A 1 97 ? 15.992 -8.468 1.474 1.00 96.81 97 PRO A O 1
ATOM 767 N N . ALA A 1 98 ? 15.596 -6.280 1.774 1.00 97.50 98 ALA A N 1
ATOM 768 C CA . ALA A 1 98 ? 16.451 -6.096 2.950 1.00 97.50 98 ALA A CA 1
ATOM 769 C C . ALA A 1 98 ? 15.818 -5.104 3.937 1.00 97.50 98 ALA A C 1
ATOM 771 O O . ALA A 1 98 ? 15.121 -4.180 3.523 1.00 97.50 98 ALA A O 1
ATOM 772 N N . GLU A 1 99 ? 16.058 -5.275 5.238 1.00 97.69 99 GLU A N 1
ATOM 773 C CA . GLU A 1 99 ? 15.603 -4.307 6.242 1.00 97.69 99 GLU A CA 1
ATOM 774 C C . GLU A 1 99 ? 16.447 -3.032 6.185 1.00 97.69 99 GLU A C 1
ATOM 776 O O . GLU A 1 99 ? 17.674 -3.098 6.118 1.00 97.69 99 GLU A O 1
ATOM 781 N N . GLN A 1 100 ? 15.796 -1.872 6.218 1.00 97.56 100 GLN A N 1
ATOM 782 C CA . GLN A 1 100 ? 16.430 -0.557 6.273 1.00 97.56 100 GLN A CA 1
ATOM 783 C C . GLN A 1 100 ? 15.774 0.291 7.361 1.00 97.56 100 GLN A C 1
ATOM 785 O O . GLN A 1 100 ? 14.575 0.173 7.608 1.00 97.56 100 GLN A O 1
ATOM 790 N N . ILE A 1 101 ? 16.549 1.174 7.991 1.00 97.25 101 ILE A N 1
ATOM 791 C CA . ILE A 1 101 ? 16.007 2.146 8.943 1.00 97.25 101 ILE A CA 1
ATOM 792 C C . ILE A 1 101 ? 15.443 3.335 8.164 1.00 97.25 101 ILE A C 1
ATOM 794 O O . ILE A 1 101 ? 16.197 4.092 7.555 1.00 97.25 101 ILE A O 1
ATOM 798 N N . MET A 1 102 ? 14.122 3.501 8.192 1.00 97.12 102 MET A N 1
ATOM 799 C CA . MET A 1 102 ? 13.407 4.565 7.482 1.00 97.12 102 MET A CA 1
ATOM 800 C C . MET A 1 102 ? 12.595 5.420 8.454 1.00 97.12 102 MET A C 1
ATOM 802 O O . MET A 1 102 ? 12.105 4.928 9.471 1.00 97.12 102 MET A O 1
ATOM 806 N N . ALA A 1 103 ? 12.433 6.703 8.128 1.00 96.81 103 ALA A N 1
ATOM 807 C CA . ALA A 1 103 ? 11.575 7.606 8.886 1.00 96.81 103 ALA A CA 1
ATOM 808 C C . ALA A 1 103 ? 10.096 7.396 8.521 1.00 96.81 103 ALA A C 1
ATOM 810 O O . ALA A 1 103 ? 9.735 7.319 7.346 1.00 96.81 103 ALA A O 1
ATOM 811 N N . PHE A 1 104 ? 9.231 7.339 9.530 1.00 95.75 104 PHE A N 1
ATOM 812 C CA . PHE A 1 104 ? 7.784 7.327 9.363 1.00 95.75 104 PHE A CA 1
ATOM 813 C C . PHE A 1 104 ? 7.299 8.747 9.077 1.00 95.75 104 PHE A C 1
ATOM 815 O O . PHE A 1 104 ? 7.269 9.606 9.956 1.00 95.75 104 PHE A O 1
ATOM 822 N N . HIS A 1 105 ? 6.938 9.031 7.832 1.00 94.94 105 HIS A N 1
ATOM 823 C CA . HIS A 1 105 ? 6.584 10.379 7.391 1.00 94.94 105 HIS A CA 1
ATOM 824 C C . HIS A 1 105 ? 5.097 10.699 7.541 1.00 94.94 105 HIS A C 1
ATOM 826 O O . HIS A 1 105 ? 4.724 11.871 7.592 1.00 94.94 105 HIS A O 1
ATOM 832 N N . ARG A 1 106 ? 4.230 9.682 7.549 1.00 92.44 106 ARG A N 1
ATOM 833 C CA . ARG A 1 106 ? 2.771 9.860 7.520 1.00 92.44 106 ARG A CA 1
ATOM 834 C C . ARG A 1 106 ? 2.028 8.582 7.893 1.00 92.44 106 ARG A C 1
ATOM 836 O O . ARG A 1 106 ? 2.540 7.487 7.680 1.00 92.44 106 ARG A O 1
ATOM 843 N N . SER A 1 107 ? 0.779 8.729 8.325 1.00 89.44 107 SER A N 1
ATOM 844 C CA . SER A 1 107 ? -0.195 7.630 8.343 1.00 89.44 107 SER A CA 1
ATOM 845 C C . SER A 1 107 ? -0.497 7.136 6.924 1.00 89.44 107 SER A C 1
ATOM 847 O O . SER A 1 107 ? -0.294 7.870 5.954 1.00 89.44 107 SER A O 1
ATOM 849 N N . MET A 1 108 ? -0.991 5.899 6.789 1.00 85.88 108 MET A N 1
ATOM 850 C CA . MET A 1 108 ? -1.351 5.343 5.478 1.00 85.88 108 MET A CA 1
ATOM 851 C C . MET A 1 108 ? -2.370 6.266 4.788 1.00 85.88 108 MET A C 1
ATOM 853 O O . MET A 1 108 ? -3.422 6.528 5.376 1.00 85.88 108 MET A O 1
ATOM 857 N N . PRO A 1 109 ? -2.085 6.785 3.578 1.00 79.69 109 PRO A N 1
ATOM 858 C CA . PRO A 1 109 ? -3.047 7.618 2.874 1.00 79.69 109 PRO A CA 1
ATOM 859 C C . PRO A 1 109 ? -4.317 6.828 2.544 1.00 79.69 109 PRO A C 1
ATOM 861 O O . PRO A 1 109 ? -4.281 5.614 2.332 1.00 79.69 109 PRO A O 1
ATOM 864 N N . VAL A 1 110 ? -5.450 7.522 2.467 1.00 73.69 110 VAL A N 1
ATOM 865 C CA . VAL A 1 110 ? -6.716 6.896 2.078 1.00 73.69 110 VAL A CA 1
ATOM 866 C C . VAL A 1 110 ? -6.660 6.534 0.597 1.00 73.69 110 VAL A C 1
ATOM 868 O O . VAL A 1 110 ? -6.504 7.409 -0.253 1.00 73.69 110 VAL A O 1
ATOM 871 N N . TYR A 1 111 ? -6.835 5.249 0.285 1.00 70.94 111 TYR A N 1
ATOM 872 C CA . TYR A 1 111 ? -7.013 4.767 -1.088 1.00 70.94 111 TYR A CA 1
ATOM 873 C C . TYR A 1 111 ? -8.191 5.477 -1.746 1.00 70.94 111 TYR A C 1
ATOM 875 O O . TYR A 1 111 ? -9.313 5.294 -1.266 1.00 70.94 111 TYR A O 1
ATOM 883 N N . PRO A 1 112 ? -8.003 6.243 -2.834 1.00 64.12 112 PRO A N 1
ATOM 884 C CA . PRO A 1 112 ? -9.127 6.829 -3.546 1.00 64.12 112 PRO A CA 1
ATOM 885 C C . PRO A 1 112 ? -10.019 5.698 -4.052 1.00 64.12 112 PRO A C 1
ATOM 887 O O . PRO A 1 112 ? -9.538 4.775 -4.703 1.00 64.12 112 PRO A O 1
ATOM 890 N N . SER A 1 113 ? -11.315 5.749 -3.750 1.00 62.72 113 SER A N 1
ATOM 891 C CA . SER A 1 113 ? -12.275 4.828 -4.364 1.00 62.72 113 SER A CA 1
ATOM 892 C C . SER A 1 113 ? -12.543 5.198 -5.827 1.00 62.72 113 SER A C 1
ATOM 894 O O . SER A 1 113 ? -12.920 4.343 -6.617 1.00 62.72 113 SER A O 1
ATOM 896 N N . HIS A 1 114 ? -12.277 6.444 -6.227 1.00 62.66 114 HIS A N 1
ATOM 897 C CA . HIS A 1 114 ? -12.597 6.962 -7.554 1.00 62.66 114 HIS A CA 1
ATOM 898 C C . HIS A 1 114 ? -11.367 7.577 -8.233 1.00 62.66 114 HIS A C 1
ATOM 900 O O . HIS A 1 114 ? -10.443 8.065 -7.577 1.00 62.66 114 HIS A O 1
ATOM 906 N N . SER A 1 115 ? -11.379 7.583 -9.564 1.00 61.72 115 SER A N 1
ATOM 907 C CA . SER A 1 115 ? -10.513 8.448 -10.368 1.00 61.72 115 SER A CA 1
ATOM 908 C C . SER A 1 115 ? -10.794 9.927 -10.072 1.00 61.72 115 SER A C 1
ATOM 910 O O . SER A 1 115 ? -11.818 10.276 -9.478 1.00 61.72 115 SER A O 1
ATOM 912 N N . SER A 1 116 ? -9.931 10.828 -10.550 1.00 57.75 116 SER A N 1
ATOM 913 C CA . SER A 1 116 ? -10.179 12.275 -10.433 1.00 57.75 116 SER A CA 1
ATOM 914 C C . SER A 1 116 ? -11.477 12.727 -11.119 1.00 57.75 116 SER A C 1
ATOM 916 O O . SER A 1 116 ? -11.997 13.796 -10.810 1.00 57.75 116 SER A O 1
ATOM 918 N N . LYS A 1 117 ? -12.017 11.906 -12.030 1.00 57.03 117 LYS A N 1
ATOM 919 C CA . LYS A 1 117 ? -13.279 12.135 -12.744 1.00 57.03 117 LYS A CA 1
ATOM 920 C C . LYS A 1 117 ? -14.504 11.565 -12.022 1.00 57.03 117 LYS A C 1
ATOM 922 O O . LYS A 1 117 ? -15.604 11.633 -12.557 1.00 57.03 117 LYS A O 1
ATOM 927 N N . GLY A 1 118 ? -14.330 10.980 -10.836 1.00 64.19 118 GLY A N 1
ATOM 928 C CA . GLY A 1 118 ? -15.414 10.328 -10.097 1.00 64.19 118 GLY A CA 1
ATOM 929 C C . GLY A 1 118 ? -15.811 8.955 -10.651 1.00 64.19 118 GLY A C 1
ATOM 930 O O . GLY A 1 118 ? -16.775 8.364 -10.174 1.00 64.19 118 GLY A O 1
ATOM 931 N N . GLU A 1 119 ? -15.086 8.430 -11.643 1.00 66.56 119 GLU A N 1
ATOM 932 C CA . GLU A 1 119 ? -15.305 7.078 -12.166 1.00 66.56 119 GLU A CA 1
ATOM 933 C C . GLU A 1 119 ? -14.673 6.042 -11.238 1.00 66.56 119 GLU A C 1
ATOM 935 O O . GLU A 1 119 ? -13.569 6.252 -10.726 1.00 66.56 119 GLU A O 1
ATOM 940 N N . ASN A 1 120 ? -15.346 4.908 -11.057 1.00 66.31 120 ASN A N 1
ATOM 941 C CA . ASN A 1 120 ? -14.796 3.784 -10.312 1.00 66.31 120 ASN A CA 1
ATOM 942 C C . ASN A 1 120 ? -13.524 3.282 -10.990 1.00 66.31 120 ASN A C 1
ATOM 944 O O . ASN A 1 120 ? -13.475 3.132 -12.211 1.00 66.31 120 ASN A O 1
ATOM 948 N N . LEU A 1 121 ? -12.514 2.959 -10.190 1.00 72.38 121 LEU A N 1
ATOM 949 C CA . LEU A 1 121 ? -11.332 2.271 -10.690 1.00 72.38 121 LEU A CA 1
ATOM 950 C C . LEU A 1 121 ? -11.728 0.831 -11.054 1.00 72.38 121 LEU A C 1
ATOM 952 O O . LEU A 1 121 ? -12.134 0.091 -10.153 1.00 72.38 121 LEU A O 1
ATOM 956 N N . PRO A 1 122 ? -11.627 0.402 -12.330 1.00 71.62 122 PRO A N 1
ATOM 957 C CA . PRO A 1 122 ? -12.174 -0.889 -12.761 1.00 71.62 122 PRO A CA 1
ATOM 958 C C . PRO A 1 122 ? -11.623 -2.091 -11.982 1.00 71.62 122 PRO A C 1
ATOM 960 O O . PRO A 1 122 ? -12.365 -3.017 -11.663 1.00 71.62 122 PRO A O 1
ATOM 963 N N . TYR A 1 123 ? -10.339 -2.043 -11.611 1.00 77.81 123 TYR A N 1
ATOM 964 C CA . TYR A 1 123 ? -9.686 -3.093 -10.826 1.00 77.81 123 TYR A CA 1
ATOM 965 C C . TYR A 1 123 ? -10.291 -3.250 -9.422 1.00 77.81 123 TYR A C 1
ATOM 967 O O . TYR A 1 123 ? -10.291 -4.342 -8.859 1.00 77.81 123 TYR A O 1
ATOM 975 N N . PHE A 1 124 ? -10.837 -2.171 -8.855 1.00 81.69 124 PHE A N 1
ATOM 976 C CA . PHE A 1 124 ? -11.381 -2.183 -7.504 1.00 81.69 124 PHE A CA 1
ATOM 977 C C . PHE A 1 124 ? -12.711 -2.938 -7.449 1.00 81.69 124 PHE A C 1
ATOM 979 O O . PHE A 1 124 ? -12.912 -3.751 -6.555 1.00 81.69 124 PHE A O 1
ATOM 986 N N . CYS A 1 125 ? -13.585 -2.742 -8.446 1.00 83.94 125 CYS A N 1
ATOM 987 C CA . CYS A 1 125 ? -14.832 -3.504 -8.555 1.00 83.94 125 CYS A CA 1
ATOM 988 C C . CYS A 1 125 ? -14.560 -5.008 -8.701 1.00 83.94 125 CYS A C 1
ATOM 990 O O . CYS A 1 125 ? -15.193 -5.799 -8.012 1.00 83.94 125 CYS A O 1
ATOM 992 N N . ALA A 1 126 ? -13.587 -5.392 -9.535 1.00 86.75 126 ALA A N 1
ATOM 993 C CA . ALA A 1 126 ? -13.225 -6.796 -9.730 1.00 86.75 126 ALA A CA 1
ATOM 994 C C . ALA A 1 126 ? -12.747 -7.463 -8.428 1.00 86.75 126 ALA A C 1
ATOM 996 O O . ALA A 1 126 ? -13.157 -8.581 -8.119 1.00 86.75 126 ALA A O 1
ATOM 997 N N . LEU A 1 127 ? -11.926 -6.762 -7.635 1.00 90.06 127 LEU A N 1
ATOM 998 C CA . LEU A 1 127 ? -11.502 -7.249 -6.323 1.00 90.06 127 LEU A CA 1
ATOM 999 C C . LEU A 1 127 ? -12.674 -7.327 -5.338 1.00 90.06 127 LEU A C 1
ATOM 1001 O O . LEU A 1 127 ? -12.850 -8.350 -4.687 1.00 90.06 127 LEU A O 1
ATOM 1005 N N . GLU A 1 128 ? -13.498 -6.286 -5.224 1.00 91.69 128 GLU A N 1
ATOM 1006 C CA . GLU A 1 128 ? -14.664 -6.324 -4.332 1.00 91.69 128 GLU A CA 1
ATOM 1007 C C . GLU A 1 128 ? -15.629 -7.463 -4.678 1.00 91.69 128 GLU A C 1
ATOM 1009 O O . GLU A 1 128 ? -16.142 -8.117 -3.774 1.00 91.69 128 GLU A O 1
ATOM 1014 N N . ASP A 1 129 ? -15.861 -7.720 -5.966 1.00 91.06 129 ASP A N 1
ATOM 1015 C CA . ASP A 1 129 ? -16.696 -8.829 -6.428 1.00 91.06 129 ASP A CA 1
ATOM 1016 C C . ASP A 1 129 ? -16.072 -10.184 -6.054 1.00 91.06 129 ASP A C 1
ATOM 1018 O O . ASP A 1 129 ? -16.766 -11.060 -5.538 1.00 91.06 129 ASP A O 1
ATOM 1022 N N . ALA A 1 130 ? -14.758 -10.345 -6.242 1.00 93.62 130 ALA A N 1
ATOM 1023 C CA . ALA A 1 130 ? -14.037 -11.572 -5.899 1.00 93.62 130 ALA A CA 1
ATOM 1024 C C . ALA A 1 130 ? -14.042 -11.884 -4.390 1.00 93.62 130 ALA A C 1
ATOM 1026 O O . ALA A 1 130 ? -14.049 -13.054 -3.996 1.00 93.62 130 ALA A O 1
ATOM 1027 N N . PHE A 1 131 ? -14.057 -10.846 -3.548 1.00 95.25 131 PHE A N 1
ATOM 1028 C CA . PHE A 1 131 ? -14.022 -10.960 -2.088 1.00 95.25 131 PHE A CA 1
ATOM 1029 C C . PHE A 1 131 ? -15.382 -10.713 -1.409 1.00 95.25 131 PHE A C 1
ATOM 1031 O O . PHE A 1 131 ? -15.451 -10.717 -0.182 1.00 95.25 131 PHE A O 1
ATOM 1038 N N . ALA A 1 132 ? -16.473 -10.550 -2.168 1.00 95.00 132 ALA A N 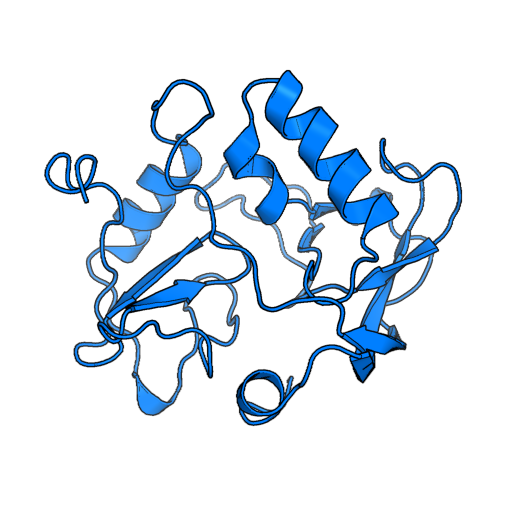1
ATOM 1039 C CA . ALA A 1 132 ? -17.787 -10.160 -1.639 1.00 95.00 132 ALA A CA 1
ATOM 1040 C C . ALA A 1 132 ? -18.330 -11.115 -0.560 1.00 95.00 132 ALA A C 1
ATOM 1042 O O . ALA A 1 132 ? -18.893 -10.673 0.440 1.00 95.00 132 ALA A O 1
ATOM 1043 N N . GLU A 1 133 ? -18.116 -12.417 -0.747 1.00 96.19 133 GLU A N 1
ATOM 1044 C CA . GLU A 1 133 ? -18.591 -13.466 0.166 1.00 96.19 133 GLU A CA 1
ATOM 1045 C C . GLU A 1 133 ? -17.535 -13.890 1.200 1.00 96.19 133 GLU A C 1
ATOM 1047 O O . GLU A 1 133 ? -17.766 -14.795 2.004 1.00 96.19 133 GLU A O 1
ATOM 1052 N N . TRP A 1 134 ? -16.356 -13.261 1.189 1.00 97.06 134 TRP A N 1
ATOM 1053 C CA . TRP A 1 134 ? -15.295 -13.590 2.133 1.00 97.06 134 TRP A CA 1
ATOM 1054 C C . TRP A 1 134 ? -15.562 -12.953 3.495 1.00 97.06 134 TRP A C 1
ATOM 1056 O O . TRP A 1 134 ? -16.021 -11.814 3.610 1.00 97.06 134 TRP A O 1
ATOM 1066 N N . VAL A 1 135 ? -15.206 -13.697 4.541 1.00 97.38 135 VAL A N 1
ATOM 1067 C CA . VAL A 1 135 ? -15.247 -13.239 5.930 1.00 97.38 135 VAL A CA 1
ATOM 1068 C C . VAL A 1 135 ? -13.867 -13.455 6.537 1.00 97.38 135 VAL A C 1
ATOM 1070 O O . VAL A 1 135 ? -13.402 -14.591 6.636 1.00 97.38 135 VAL A O 1
ATOM 1073 N N . ILE A 1 136 ? -13.193 -12.372 6.920 1.00 96.94 136 ILE A N 1
ATOM 1074 C CA . ILE A 1 136 ? -11.937 -12.452 7.670 1.00 96.94 136 ILE A CA 1
ATOM 1075 C C . ILE A 1 136 ? -12.214 -12.736 9.142 1.00 96.94 136 ILE A C 1
ATOM 1077 O O . ILE A 1 136 ? -13.278 -12.413 9.660 1.00 96.94 136 ILE A O 1
ATOM 1081 N N . VAL A 1 137 ? -11.218 -13.290 9.831 1.00 96.19 137 VAL A N 1
ATOM 1082 C CA . VAL A 1 137 ? -11.200 -13.354 11.296 1.00 96.19 137 VAL A CA 1
ATOM 1083 C C . VAL A 1 137 ? -10.702 -11.997 11.809 1.00 96.19 137 VAL A C 1
ATOM 1085 O O . VAL A 1 137 ? -9.516 -11.701 11.611 1.00 96.19 137 VAL A O 1
ATOM 1088 N N . PRO A 1 138 ? -11.549 -11.142 12.414 1.00 92.12 138 PRO A N 1
ATOM 1089 C CA . PRO A 1 138 ? -11.155 -9.770 12.725 1.00 92.12 138 PRO A CA 1
ATOM 1090 C C . PRO A 1 138 ? -9.957 -9.658 13.671 1.00 92.12 138 PRO A C 1
ATOM 1092 O O . PRO A 1 138 ? -9.117 -8.783 13.492 1.00 92.12 138 PRO A O 1
ATOM 1095 N N . GLU A 1 139 ? -9.805 -10.596 14.605 1.00 91.75 139 GLU A N 1
ATOM 1096 C CA . GLU A 1 139 ? -8.675 -10.670 15.540 1.00 91.75 139 GLU A CA 1
ATOM 1097 C C . GLU A 1 139 ? -7.351 -10.980 14.826 1.00 91.75 139 GLU A C 1
ATOM 1099 O O . GLU A 1 139 ? -6.255 -10.632 15.288 1.00 91.75 139 GLU A O 1
ATOM 1104 N N . LEU A 1 140 ? -7.425 -11.650 13.670 1.00 92.19 140 LEU A N 1
ATOM 1105 C CA . LEU A 1 140 ? -6.254 -11.838 12.831 1.00 92.19 140 LEU A CA 1
ATOM 1106 C C . LEU A 1 140 ? -5.882 -10.546 12.115 1.00 92.19 140 LEU A C 1
ATOM 1108 O O . LEU A 1 140 ? -4.687 -10.310 11.972 1.00 92.19 140 LEU A O 1
ATOM 1112 N N . ALA A 1 141 ? -6.862 -9.717 11.746 1.00 93.62 141 ALA A N 1
ATOM 1113 C CA . ALA A 1 141 ? -6.663 -8.462 11.029 1.00 93.62 141 ALA A CA 1
ATOM 1114 C C . ALA A 1 141 ? -5.719 -8.646 9.830 1.00 93.62 141 ALA A C 1
ATOM 1116 O O . ALA A 1 141 ? -4.718 -7.949 9.695 1.00 93.62 141 ALA A O 1
ATOM 1117 N N . ILE A 1 142 ? -6.007 -9.635 8.981 1.00 94.69 142 ILE A N 1
ATOM 1118 C CA . ILE A 1 142 ? -5.222 -9.946 7.782 1.00 94.69 142 ILE A CA 1
ATOM 1119 C C . ILE A 1 142 ? -6.151 -9.909 6.574 1.00 94.69 142 ILE A C 1
ATOM 1121 O O . ILE A 1 142 ? -7.171 -10.594 6.538 1.00 94.69 142 ILE A O 1
ATOM 1125 N N . CYS A 1 143 ? -5.770 -9.126 5.571 1.00 95.06 143 CYS A N 1
ATOM 1126 C CA . CYS A 1 143 ? -6.433 -9.091 4.282 1.00 95.06 143 CYS A CA 1
ATOM 1127 C C . CYS A 1 143 ? -6.138 -10.389 3.509 1.00 95.06 143 CYS A C 1
ATOM 1129 O O . CYS A 1 143 ? -4.965 -10.718 3.298 1.00 95.06 143 CYS A O 1
ATOM 1131 N N . PRO A 1 144 ? -7.166 -11.106 3.028 1.00 95.19 144 PRO A N 1
ATOM 1132 C CA . PRO A 1 144 ? -7.002 -12.401 2.380 1.00 95.19 144 PRO A CA 1
ATOM 1133 C C . PRO A 1 144 ? -6.386 -12.318 0.982 1.00 95.19 144 PRO A C 1
ATOM 1135 O O . PRO A 1 144 ? -5.921 -13.336 0.485 1.00 95.19 144 PRO A O 1
ATOM 1138 N N . HIS A 1 145 ? -6.347 -11.137 0.352 1.00 91.56 145 HIS A N 1
ATOM 1139 C CA . HIS A 1 145 ? -5.817 -11.002 -1.006 1.00 91.56 145 HIS A CA 1
ATOM 1140 C C . HIS A 1 145 ? -4.331 -11.387 -1.087 1.00 91.56 145 HIS A C 1
ATOM 1142 O O . HIS A 1 145 ? -3.963 -12.263 -1.862 1.00 91.56 145 HIS A O 1
ATOM 1148 N N . ARG A 1 146 ? -3.477 -10.774 -0.256 1.00 93.19 146 ARG A N 1
ATOM 1149 C CA . ARG A 1 146 ? -2.020 -11.036 -0.223 1.00 93.19 146 ARG A CA 1
ATOM 1150 C C . ARG A 1 146 ? -1.444 -11.111 1.194 1.00 93.19 146 ARG A C 1
ATOM 1152 O O . ARG A 1 146 ? -0.252 -10.906 1.401 1.00 93.19 146 ARG A O 1
ATOM 1159 N N . GLY A 1 147 ? -2.290 -11.375 2.190 1.00 93.31 147 GLY A N 1
ATOM 1160 C CA . GLY A 1 147 ? -1.862 -11.528 3.584 1.00 93.31 147 GLY A CA 1
ATOM 1161 C C . GLY A 1 147 ? -1.400 -10.227 4.251 1.00 93.31 147 GLY A C 1
ATOM 1162 O O . GLY A 1 147 ? -0.642 -10.267 5.219 1.00 93.31 147 GLY A O 1
ATOM 1163 N N . LEU A 1 148 ? -1.816 -9.069 3.730 1.00 92.31 148 LEU A N 1
ATOM 1164 C CA . LEU A 1 148 ? -1.444 -7.766 4.281 1.00 92.31 148 LEU A CA 1
ATOM 1165 C C . LEU A 1 148 ? -2.147 -7.512 5.615 1.00 92.31 148 LEU A C 1
ATOM 1167 O O . LEU A 1 148 ? -3.339 -7.778 5.752 1.00 92.31 148 LEU A O 1
ATOM 1171 N N . SER A 1 149 ? -1.415 -6.964 6.586 1.00 91.69 149 SER A N 1
ATOM 1172 C CA . SER A 1 149 ? -1.990 -6.595 7.882 1.00 91.69 149 SER A CA 1
ATOM 1173 C C . SER A 1 149 ? -3.002 -5.454 7.734 1.00 91.69 149 SER A C 1
ATOM 1175 O O . SER A 1 149 ? -2.742 -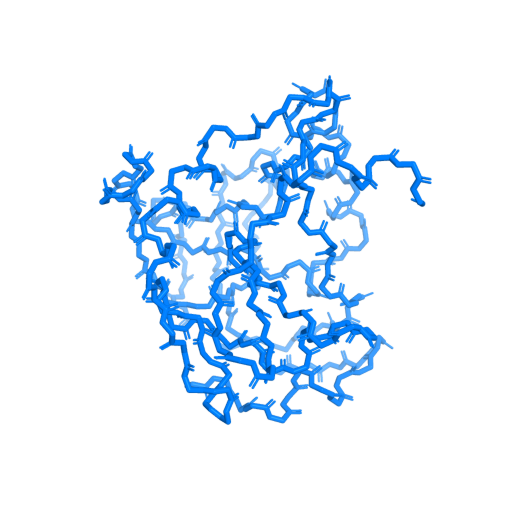4.466 7.048 1.00 91.69 149 SER A O 1
ATOM 1177 N N . LEU A 1 150 ? -4.134 -5.604 8.414 1.00 92.19 150 LEU A N 1
ATOM 1178 C CA . LEU A 1 150 ? -5.190 -4.612 8.622 1.00 92.19 150 LEU A CA 1
ATOM 1179 C C . LEU A 1 150 ? -5.123 -3.989 10.029 1.00 92.19 150 LEU A C 1
ATOM 1181 O O . LEU A 1 150 ? -5.912 -3.097 10.338 1.00 92.19 150 LEU A O 1
ATOM 1185 N N . ALA A 1 151 ? -4.206 -4.456 10.885 1.00 89.00 151 ALA A N 1
ATOM 1186 C CA . ALA A 1 151 ? -4.036 -3.941 12.242 1.00 89.00 151 ALA A CA 1
ATOM 1187 C C . ALA A 1 151 ? -3.694 -2.442 12.217 1.00 89.00 151 ALA A C 1
ATOM 1189 O O . ALA A 1 151 ? -2.886 -1.995 11.397 1.00 89.00 151 ALA A O 1
ATOM 1190 N N . GLY A 1 152 ? -4.343 -1.668 13.087 1.00 85.81 152 GLY A N 1
ATOM 1191 C CA . GLY A 1 152 ? -4.218 -0.210 13.135 1.00 85.81 152 GLY A CA 1
ATOM 1192 C C . GLY A 1 152 ? -4.752 0.569 11.934 1.00 85.81 152 GLY A C 1
ATOM 1193 O O . GLY A 1 152 ? -4.521 1.773 11.867 1.00 85.81 152 GLY A O 1
ATOM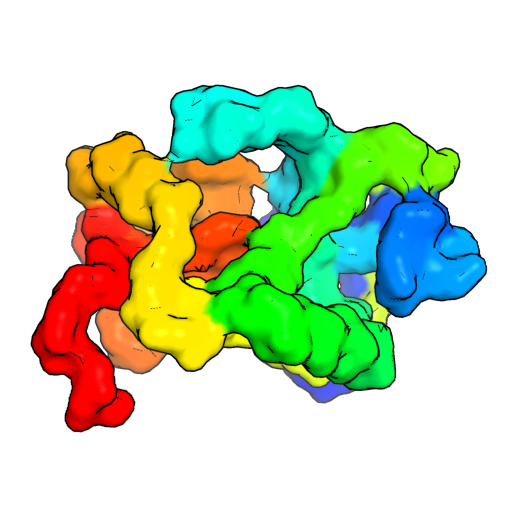 1194 N N . LEU A 1 153 ? -5.437 -0.073 10.978 1.00 88.38 153 LEU A N 1
ATOM 1195 C CA . LEU A 1 153 ? -5.977 0.604 9.787 1.00 88.38 153 LEU A CA 1
ATOM 1196 C C . LEU A 1 153 ? -7.480 0.904 9.872 1.00 88.38 153 LEU A C 1
ATOM 1198 O O . LEU A 1 153 ? -8.024 1.476 8.929 1.00 88.38 153 LEU A O 1
ATOM 1202 N N . ALA A 1 154 ? -8.152 0.486 10.947 1.00 90.56 154 ALA A N 1
ATOM 1203 C CA . ALA A 1 154 ? -9.578 0.730 11.133 1.00 90.56 154 ALA A CA 1
ATOM 1204 C C . ALA A 1 154 ? -9.859 2.210 11.442 1.00 90.56 154 ALA A C 1
ATOM 1206 O O . ALA A 1 154 ? -9.193 2.803 12.290 1.00 90.56 154 ALA A O 1
ATOM 1207 N N . ASP A 1 155 ? -10.851 2.787 10.765 1.00 89.69 155 ASP A N 1
ATOM 1208 C CA . ASP A 1 155 ? -11.357 4.137 11.034 1.00 89.69 155 ASP A CA 1
ATOM 1209 C C . ASP A 1 155 ? -12.297 4.183 12.259 1.00 89.69 155 ASP A C 1
ATOM 1211 O O . ASP A 1 155 ? -12.529 3.176 12.935 1.00 89.69 155 ASP A O 1
ATOM 1215 N N . GLU A 1 156 ? -12.886 5.350 12.547 1.00 88.19 156 GLU A N 1
ATOM 1216 C CA . GLU A 1 156 ? -13.846 5.510 13.647 1.00 88.19 156 GLU A CA 1
ATOM 1217 C C . GLU A 1 156 ? -15.129 4.669 13.499 1.00 88.19 156 GLU A C 1
ATOM 1219 O O . GLU A 1 156 ? -15.852 4.471 14.477 1.00 88.19 156 GLU A O 1
ATOM 1224 N N . ASN A 1 157 ? -15.409 4.153 12.299 1.00 90.94 157 ASN A N 1
ATOM 1225 C CA . ASN A 1 157 ? -16.537 3.268 12.016 1.00 90.94 157 ASN A CA 1
ATOM 1226 C C . ASN A 1 157 ? -16.144 1.782 12.080 1.00 90.94 157 ASN A C 1
ATOM 1228 O O . ASN A 1 157 ? -16.992 0.916 11.861 1.00 90.94 157 ASN A O 1
ATOM 1232 N N . GLY A 1 158 ? -14.880 1.474 12.383 1.00 93.69 158 GLY A N 1
ATOM 1233 C CA . GLY A 1 158 ? -14.357 0.113 12.410 1.00 93.69 158 GLY A CA 1
ATOM 1234 C C . GLY A 1 158 ? -14.093 -0.467 11.020 1.00 93.69 158 GLY A C 1
ATOM 1235 O O . GLY A 1 158 ? -14.019 -1.687 10.885 1.00 93.69 158 GLY A O 1
ATOM 1236 N N . ILE A 1 159 ? -13.964 0.367 9.985 1.00 94.06 159 ILE A N 1
ATOM 1237 C CA . ILE A 1 159 ? -13.644 -0.076 8.628 1.00 94.06 159 ILE A CA 1
ATOM 1238 C C . ILE A 1 159 ? -12.136 0.003 8.410 1.00 94.06 159 ILE A C 1
ATOM 1240 O O . ILE A 1 159 ? -11.560 1.088 8.422 1.00 94.06 159 ILE A O 1
ATOM 1244 N N . ALA A 1 160 ? -11.488 -1.139 8.172 1.00 92.50 160 ALA A N 1
ATOM 1245 C CA . ALA A 1 160 ? -10.071 -1.194 7.822 1.00 92.50 160 ALA A CA 1
ATOM 1246 C C . ALA A 1 160 ? -9.880 -1.254 6.305 1.00 92.50 160 ALA A C 1
ATOM 1248 O O . ALA A 1 160 ? -10.420 -2.135 5.634 1.00 92.50 160 ALA A O 1
ATOM 1249 N N . ILE A 1 161 ? -9.072 -0.342 5.764 1.00 92.06 161 ILE A N 1
ATOM 1250 C CA . ILE A 1 161 ? -8.737 -0.288 4.336 1.00 92.06 161 ILE A CA 1
ATOM 1251 C C . ILE A 1 161 ? -7.362 -0.923 4.122 1.00 92.06 161 ILE A C 1
ATOM 1253 O O . ILE A 1 161 ? -6.356 -0.443 4.639 1.00 92.06 161 ILE A O 1
ATOM 1257 N N . CYS A 1 162 ? -7.312 -1.997 3.332 1.00 92.12 162 CYS A N 1
ATOM 1258 C CA . CYS A 1 162 ? -6.076 -2.697 3.003 1.00 92.12 162 CYS A CA 1
ATOM 1259 C C . CYS A 1 162 ? -5.089 -1.777 2.279 1.00 92.12 162 CYS A C 1
ATOM 1261 O O . CYS A 1 162 ? -5.405 -1.185 1.250 1.00 92.12 162 CYS A O 1
ATOM 1263 N N . SER A 1 163 ? -3.857 -1.744 2.771 1.00 89.00 163 SER A N 1
ATOM 1264 C CA . SER A 1 163 ? -2.783 -0.876 2.298 1.00 89.00 163 SER A CA 1
ATOM 1265 C C . SER A 1 163 ? -2.102 -1.295 0.994 1.00 89.00 163 SER A C 1
ATOM 1267 O O . SER A 1 163 ? -1.200 -0.580 0.573 1.00 89.00 163 SER A O 1
ATOM 1269 N N . GLY A 1 164 ? -2.483 -2.414 0.368 1.00 89.00 164 GLY A N 1
ATOM 1270 C CA . GLY A 1 164 ? -1.946 -2.820 -0.946 1.00 89.00 164 GLY A CA 1
ATOM 1271 C C . GLY A 1 164 ? -2.869 -2.475 -2.111 1.00 89.00 164 GLY A C 1
ATOM 1272 O O . GLY A 1 164 ? -2.453 -1.900 -3.106 1.00 89.00 164 GLY A O 1
ATOM 1273 N N . HIS A 1 165 ? -4.154 -2.803 -1.969 1.00 88.00 165 HIS A N 1
ATOM 1274 C CA . HIS A 1 165 ? -5.124 -2.666 -3.057 1.00 88.00 165 HIS A CA 1
ATOM 1275 C C . HIS A 1 165 ? -6.388 -1.904 -2.668 1.00 88.00 165 HIS A C 1
ATOM 1277 O O . HIS A 1 165 ? -7.248 -1.712 -3.517 1.00 88.00 165 HIS A O 1
ATOM 1283 N N . GLY A 1 166 ? -6.517 -1.484 -1.405 1.00 89.62 166 GLY A N 1
ATOM 1284 C CA . GLY A 1 166 ? -7.618 -0.659 -0.912 1.00 89.62 166 GLY A CA 1
ATOM 1285 C C . GLY A 1 166 ? -8.886 -1.400 -0.477 1.00 89.62 166 GLY A C 1
ATOM 1286 O O . GLY A 1 166 ? -9.825 -0.714 -0.081 1.00 89.62 166 GLY A O 1
ATOM 1287 N N . LEU A 1 167 ? -8.955 -2.741 -0.566 1.00 91.88 167 LEU A N 1
ATOM 1288 C CA . LEU A 1 167 ? -10.110 -3.538 -0.107 1.00 91.88 167 LEU A CA 1
ATOM 1289 C C . LEU A 1 167 ? -10.498 -3.148 1.326 1.00 91.88 167 LEU A C 1
ATOM 1291 O O . LEU A 1 167 ? -9.629 -3.127 2.199 1.00 91.88 167 LEU A O 1
ATOM 1295 N N . ALA A 1 168 ? -11.776 -2.852 1.561 1.00 93.69 168 ALA A N 1
ATOM 1296 C CA . ALA A 1 168 ? -12.274 -2.460 2.875 1.00 93.69 168 ALA A CA 1
ATOM 1297 C C . ALA A 1 168 ? -12.934 -3.632 3.599 1.00 93.69 168 ALA A C 1
ATOM 1299 O O . ALA A 1 168 ? -13.657 -4.422 2.994 1.00 93.69 168 ALA A O 1
ATOM 1300 N N . TRP A 1 169 ? -12.718 -3.702 4.907 1.00 95.56 169 TRP A N 1
ATOM 1301 C CA . TRP A 1 169 ? -13.226 -4.761 5.768 1.00 95.56 169 TRP A CA 1
ATOM 1302 C C . TRP A 1 169 ? -13.885 -4.153 6.996 1.00 95.56 169 TRP A C 1
ATOM 1304 O O . TRP A 1 169 ? -13.292 -3.314 7.670 1.00 95.56 169 TRP A O 1
ATOM 1314 N N . ASP A 1 170 ? -15.105 -4.585 7.293 1.00 96.44 170 ASP A N 1
ATOM 1315 C CA . ASP A 1 170 ? -15.756 -4.287 8.564 1.00 96.44 170 ASP A CA 1
ATOM 1316 C C . ASP A 1 170 ? -15.096 -5.142 9.650 1.00 96.44 170 ASP A C 1
ATOM 1318 O O . ASP A 1 170 ? -15.257 -6.361 9.678 1.00 96.44 170 ASP A O 1
ATOM 1322 N N . MET A 1 171 ? -14.350 -4.510 10.555 1.00 96.31 171 MET A N 1
ATOM 1323 C CA . MET A 1 171 ? -13.591 -5.196 11.603 1.00 96.31 171 MET A CA 1
ATOM 1324 C C . MET A 1 171 ? -14.466 -5.731 12.742 1.00 96.31 171 MET A C 1
ATOM 1326 O O . MET A 1 171 ? -13.965 -6.406 13.635 1.00 96.31 171 MET A O 1
ATOM 1330 N N . LYS A 1 172 ? -15.776 -5.476 12.734 1.00 96.19 172 LYS A N 1
ATOM 1331 C CA . LYS A 1 172 ? -16.722 -6.120 13.649 1.00 96.19 172 LYS A CA 1
ATOM 1332 C C . LYS A 1 172 ? -17.283 -7.405 13.054 1.00 96.19 172 LYS A C 1
ATOM 1334 O O . LYS A 1 172 ? -17.455 -8.384 13.774 1.00 96.19 172 LYS A O 1
ATOM 1339 N N . THR A 1 173 ? -17.623 -7.393 11.766 1.00 97.25 173 THR A N 1
ATOM 1340 C CA . THR A 1 173 ? -18.275 -8.540 11.107 1.00 97.25 173 THR A CA 1
ATOM 1341 C C . THR A 1 173 ? -17.317 -9.417 10.307 1.00 97.25 173 THR A C 1
ATOM 1343 O O . THR A 1 173 ? -17.685 -10.528 9.932 1.00 97.25 173 THR A O 1
ATOM 1346 N N . GLY A 1 174 ? -16.113 -8.923 10.022 1.00 97.00 174 GLY A N 1
ATOM 1347 C CA . GLY A 1 174 ? -15.135 -9.544 9.135 1.00 97.00 174 GLY A CA 1
ATOM 1348 C C . GLY A 1 174 ? -15.516 -9.490 7.654 1.00 97.00 174 GLY A C 1
ATOM 1349 O O . GLY A 1 174 ? -14.797 -10.044 6.828 1.00 97.00 174 GLY A O 1
ATOM 1350 N N . LYS A 1 175 ? -16.640 -8.872 7.281 1.00 97.62 175 LYS A N 1
ATOM 1351 C CA . LYS A 1 175 ? -17.116 -8.871 5.893 1.00 97.62 175 LYS A CA 1
ATOM 1352 C C . LYS A 1 175 ? -16.389 -7.832 5.048 1.00 97.62 175 LYS A C 1
ATOM 1354 O O . LYS A 1 175 ? -16.095 -6.732 5.523 1.00 97.62 175 LYS A O 1
ATOM 1359 N N . CYS A 1 176 ? -16.162 -8.162 3.778 1.00 95.31 176 CYS A N 1
ATOM 1360 C CA . CYS A 1 176 ? -15.722 -7.184 2.789 1.00 95.31 176 CYS A CA 1
ATOM 1361 C C . CYS A 1 176 ? -16.813 -6.116 2.610 1.00 95.31 176 CYS A C 1
ATOM 1363 O O . CYS A 1 176 ? -17.986 -6.431 2.394 1.00 95.31 176 CYS A O 1
ATOM 1365 N N . VAL A 1 177 ? -16.435 -4.842 2.699 1.00 92.94 177 VAL A N 1
ATOM 1366 C CA . VAL A 1 177 ? -17.337 -3.702 2.524 1.00 92.94 177 VAL A CA 1
ATOM 1367 C C . VAL A 1 177 ? -17.069 -3.075 1.174 1.00 92.94 177 VAL A C 1
ATOM 1369 O O . VAL A 1 177 ? -15.948 -2.657 0.883 1.00 92.94 177 VAL A O 1
ATOM 1372 N N . ARG A 1 178 ? -18.123 -2.953 0.363 1.00 88.94 178 ARG A N 1
ATOM 1373 C CA . ARG A 1 178 ? -18.024 -2.171 -0.863 1.00 88.94 178 ARG A CA 1
ATOM 1374 C C . ARG A 1 178 ? -17.848 -0.704 -0.519 1.00 88.94 178 ARG A C 1
ATOM 1376 O O . ARG A 1 178 ? -18.700 -0.103 0.134 1.00 88.94 178 ARG A O 1
ATOM 1383 N N . ARG A 1 179 ? -16.789 -0.100 -1.038 1.00 83.06 179 ARG A N 1
ATOM 1384 C CA . ARG A 1 179 ? -16.511 1.336 -0.905 1.00 83.06 179 ARG A CA 1
ATOM 1385 C C . ARG A 1 179 ? -17.309 2.168 -1.920 1.00 83.06 179 ARG A C 1
ATOM 1387 O O . ARG A 1 179 ? -17.189 3.389 -1.943 1.00 83.06 179 ARG A O 1
ATOM 1394 N N . PHE A 1 180 ? -18.142 1.502 -2.730 1.00 68.00 180 PHE A N 1
ATOM 1395 C CA . PHE A 1 180 ? -18.917 2.046 -3.850 1.00 68.00 180 PHE A CA 1
ATOM 1396 C C . PHE A 1 180 ? -20.434 2.140 -3.632 1.00 68.00 180 PHE A C 1
ATOM 1398 O O . PHE A 1 180 ? -21.208 1.973 -4.580 1.00 68.00 180 PHE A O 1
ATOM 1405 N N . SER A 1 181 ? -20.926 2.434 -2.427 1.00 54.16 181 SER A N 1
ATOM 1406 C CA . SER A 1 181 ? -22.337 2.841 -2.350 1.00 54.16 181 SER A CA 1
ATOM 1407 C C . SER A 1 181 ? -22.469 4.294 -2.835 1.00 54.16 181 SER A C 1
ATOM 1409 O O . SER A 1 181 ? -21.939 5.218 -2.217 1.00 54.16 181 SER A O 1
ATOM 1411 N N . LYS A 1 182 ? -23.189 4.516 -3.951 1.00 44.41 182 LYS A N 1
ATOM 1412 C CA . LYS A 1 182 ? -23.487 5.849 -4.538 1.00 44.41 182 LYS A CA 1
ATOM 1413 C C . LYS A 1 182 ? -24.045 6.874 -3.529 1.00 44.41 182 LYS A C 1
ATOM 1415 O O . LYS A 1 182 ? -24.090 8.061 -3.826 1.00 44.41 182 LYS A O 1
ATOM 1420 N N . SER A 1 183 ? -24.467 6.439 -2.343 1.00 44.00 183 SER A N 1
ATOM 1421 C CA . SER A 1 183 ? -25.020 7.262 -1.265 1.00 44.00 183 SER A CA 1
ATOM 1422 C C . SER A 1 183 ? -23.998 8.005 -0.392 1.00 44.00 183 SER A C 1
ATOM 1424 O O . SER A 1 183 ? -24.421 8.776 0.464 1.00 44.00 183 SER A O 1
ATOM 1426 N N . GLN A 1 184 ? -22.686 7.797 -0.558 1.00 45.28 184 GLN A N 1
ATOM 1427 C CA . GLN A 1 184 ? -21.668 8.386 0.335 1.00 45.28 184 GLN A CA 1
ATOM 1428 C C . GLN A 1 184 ? -20.900 9.590 -0.239 1.00 45.28 184 GLN A C 1
ATOM 1430 O O . GLN A 1 184 ? -20.118 10.194 0.484 1.00 45.28 184 GLN A O 1
ATOM 1435 N N . ALA A 1 185 ? -21.160 10.014 -1.479 1.00 42.47 185 ALA A N 1
ATOM 1436 C CA . ALA A 1 185 ? -20.448 11.131 -2.121 1.00 42.47 185 ALA A CA 1
ATOM 1437 C C . ALA A 1 185 ? -20.788 12.544 -1.577 1.00 42.47 185 ALA A C 1
ATOM 1439 O O . ALA A 1 185 ? -20.315 13.529 -2.131 1.00 42.47 185 ALA A O 1
ATOM 1440 N N . ASN A 1 186 ? -21.601 12.653 -0.517 1.00 37.16 186 ASN A N 1
ATOM 1441 C CA . ASN A 1 186 ? -22.056 13.921 0.077 1.00 37.16 186 ASN A CA 1
ATOM 1442 C C . ASN A 1 186 ? -21.830 13.995 1.605 1.00 37.16 186 ASN A C 1
ATOM 1444 O O . ASN A 1 186 ? -22.613 14.643 2.302 1.00 37.16 186 ASN A O 1
ATOM 1448 N N . ARG A 1 187 ? -20.820 13.306 2.147 1.00 42.25 187 ARG A N 1
ATOM 1449 C CA . ARG A 1 187 ? -20.367 13.523 3.531 1.00 42.25 187 ARG A CA 1
ATOM 1450 C C . ARG A 1 187 ? -18.978 14.128 3.549 1.00 42.25 187 ARG A C 1
ATOM 1452 O O . ARG A 1 187 ? -18.150 13.668 2.735 1.00 42.25 187 ARG A O 1
#